Protein AF-A0A931KJ65-F1 (afdb_monomer_lite)

Structure (mmCIF, N/CA/C/O backbone):
data_AF-A0A931KJ65-F1
#
_entry.id   AF-A0A931KJ65-F1
#
loop_
_atom_site.group_PDB
_atom_site.id
_atom_site.type_symbol
_atom_site.label_atom_id
_atom_site.label_alt_id
_atom_site.label_comp_id
_atom_site.label_asym_id
_atom_site.label_entity_id
_atom_site.label_seq_id
_atom_site.pdbx_PDB_ins_code
_atom_site.Cartn_x
_atom_site.Cartn_y
_atom_site.Cartn_z
_atom_site.occupancy
_atom_site.B_iso_or_equiv
_atom_site.auth_seq_id
_atom_site.auth_comp_id
_atom_site.auth_asym_id
_atom_site.auth_atom_id
_atom_site.pdbx_PDB_model_num
ATOM 1 N N . MET A 1 1 ? 5.429 -35.058 63.901 1.00 53.78 1 MET A N 1
ATOM 2 C CA . MET A 1 1 ? 5.600 -33.733 63.264 1.00 53.78 1 MET A CA 1
ATOM 3 C C . MET A 1 1 ? 4.510 -33.571 62.215 1.00 53.78 1 MET A C 1
ATOM 5 O O . MET A 1 1 ? 4.466 -34.377 61.297 1.00 53.78 1 MET A O 1
ATOM 9 N N . LYS A 1 2 ? 3.572 -32.632 62.397 1.00 57.62 2 LYS A N 1
ATOM 10 C CA . LYS A 1 2 ? 2.524 -32.341 61.401 1.00 57.62 2 LYS A CA 1
ATOM 11 C C . LYS A 1 2 ? 3.136 -31.464 60.298 1.00 57.62 2 LYS A C 1
ATOM 13 O O . LYS A 1 2 ? 3.789 -30.488 60.660 1.00 57.62 2 LYS A O 1
ATOM 18 N N . PRO A 1 3 ? 2.959 -31.781 59.005 1.00 53.34 3 PRO A N 1
ATOM 19 C CA . PRO A 1 3 ? 3.441 -30.920 57.934 1.00 53.34 3 PRO A CA 1
ATOM 20 C C . PRO A 1 3 ? 2.685 -29.587 57.963 1.00 53.34 3 PRO A C 1
ATOM 22 O O . PRO A 1 3 ? 1.456 -29.550 58.067 1.00 53.34 3 PRO A O 1
ATOM 25 N N . ASP A 1 4 ? 3.448 -28.501 57.918 1.00 54.78 4 ASP A N 1
ATOM 26 C CA . ASP A 1 4 ? 2.953 -27.134 57.980 1.00 54.78 4 ASP A CA 1
ATOM 27 C C . ASP A 1 4 ? 2.213 -26.782 56.675 1.00 54.78 4 ASP A C 1
ATOM 29 O O . ASP A 1 4 ? 2.805 -26.689 55.598 1.00 54.78 4 ASP A O 1
ATOM 33 N N . ARG A 1 5 ? 0.885 -26.621 56.762 1.00 55.25 5 ARG A N 1
ATOM 34 C CA . ARG A 1 5 ? -0.010 -26.313 55.626 1.00 55.25 5 ARG A CA 1
ATOM 35 C C . ARG A 1 5 ? 0.225 -24.913 55.033 1.00 55.25 5 ARG A C 1
ATOM 37 O O . ARG A 1 5 ? -0.389 -24.572 54.023 1.00 55.25 5 ARG A O 1
ATOM 44 N N . SER A 1 6 ? 1.098 -24.113 55.644 1.00 55.59 6 SER A N 1
ATOM 45 C CA . SER A 1 6 ? 1.475 -22.769 55.200 1.00 55.59 6 SER A CA 1
ATOM 46 C C . SER A 1 6 ? 2.183 -22.760 53.832 1.00 55.59 6 SER A C 1
ATOM 48 O O . SER A 1 6 ? 1.839 -21.961 52.962 1.00 55.59 6 SER A O 1
ATOM 50 N N . MET A 1 7 ? 3.089 -23.712 53.566 1.00 54.19 7 MET A N 1
ATOM 51 C CA . MET A 1 7 ? 3.920 -23.696 52.347 1.00 54.19 7 MET A CA 1
ATOM 52 C C . MET A 1 7 ? 3.153 -23.983 51.044 1.00 54.19 7 MET A C 1
ATOM 54 O O . MET A 1 7 ? 3.545 -23.516 49.975 1.00 54.19 7 MET A O 1
ATOM 58 N N . THR A 1 8 ? 2.041 -24.721 51.103 1.00 52.78 8 THR A N 1
ATOM 59 C CA . THR A 1 8 ? 1.292 -25.125 49.899 1.00 52.78 8 THR A CA 1
ATOM 60 C C . THR A 1 8 ? 0.498 -23.968 49.283 1.00 52.78 8 THR A C 1
ATOM 62 O O . THR A 1 8 ? 0.236 -23.975 48.083 1.00 52.78 8 THR A O 1
ATOM 65 N N . ARG A 1 9 ? 0.141 -22.945 50.073 1.00 53.72 9 ARG A N 1
ATOM 66 C CA . ARG A 1 9 ? -0.559 -21.750 49.569 1.00 53.72 9 ARG A CA 1
ATOM 67 C C . ARG A 1 9 ? 0.388 -20.769 48.877 1.00 53.72 9 ARG A C 1
ATOM 69 O O . ARG A 1 9 ? 0.007 -20.178 47.871 1.00 53.72 9 ARG A O 1
ATOM 76 N N . THR A 1 10 ? 1.624 -20.652 49.354 1.00 53.44 10 THR A N 1
ATOM 77 C CA . THR A 1 10 ? 2.620 -19.727 48.789 1.00 53.44 10 THR A CA 1
ATOM 78 C C . THR A 1 10 ? 3.116 -20.186 47.414 1.00 53.44 10 THR A C 1
ATOM 80 O O . THR A 1 10 ? 3.276 -19.365 46.516 1.00 53.44 10 THR A O 1
ATOM 83 N N . LEU A 1 11 ? 3.268 -21.499 47.202 1.00 52.72 11 LEU A N 1
ATOM 84 C CA . LEU A 1 11 ? 3.631 -22.071 45.895 1.00 52.72 11 LEU A CA 1
ATOM 85 C C . LEU A 1 11 ? 2.510 -21.947 44.845 1.00 52.72 11 LEU A C 1
ATOM 87 O O . LEU A 1 11 ? 2.801 -21.734 43.670 1.00 52.72 11 LEU A O 1
ATOM 91 N N . GLY A 1 12 ? 1.236 -22.017 45.253 1.00 53.84 12 GLY A N 1
ATOM 92 C CA . GLY A 1 12 ? 0.095 -21.822 44.347 1.00 53.84 12 GLY A CA 1
ATOM 93 C C . GLY A 1 12 ? -0.045 -20.381 43.840 1.00 53.84 12 GLY A C 1
ATOM 94 O O . GLY A 1 12 ? -0.353 -20.170 42.670 1.00 53.84 12 GLY A O 1
ATOM 95 N N . LEU A 1 13 ? 0.241 -19.391 44.692 1.00 52.47 13 LEU A N 1
ATOM 96 C CA . LEU A 1 13 ? 0.245 -17.972 44.310 1.00 52.47 13 LEU A CA 1
ATOM 97 C C . LEU A 1 13 ? 1.422 -17.613 43.388 1.00 52.47 13 LEU A C 1
ATOM 99 O O . LEU A 1 13 ? 1.242 -16.836 42.455 1.00 52.47 13 LEU A O 1
ATOM 103 N N . LEU A 1 14 ? 2.595 -18.225 43.582 1.00 51.53 14 LEU A N 1
ATOM 104 C CA . LEU A 1 14 ? 3.756 -18.018 42.705 1.00 51.53 14 LEU A CA 1
ATOM 105 C C . LEU A 1 14 ? 3.550 -18.618 41.305 1.00 51.53 14 LEU A C 1
ATOM 107 O O . LEU A 1 14 ? 3.967 -18.019 40.316 1.00 51.53 14 LEU A O 1
ATOM 111 N N . ALA A 1 15 ? 2.850 -19.754 41.208 1.00 52.00 15 ALA A N 1
ATOM 112 C CA . ALA A 1 15 ? 2.462 -20.331 39.923 1.00 52.00 15 ALA A CA 1
ATOM 113 C C . ALA A 1 15 ? 1.441 -19.452 39.178 1.00 52.00 15 ALA A C 1
ATOM 115 O O . ALA A 1 15 ? 1.537 -19.329 37.963 1.00 52.00 15 ALA A O 1
ATOM 116 N N . LEU A 1 16 ? 0.511 -18.788 39.880 1.00 49.62 16 LEU A N 1
ATOM 117 C CA . LEU A 1 16 ? -0.456 -17.880 39.248 1.00 49.62 16 LEU A CA 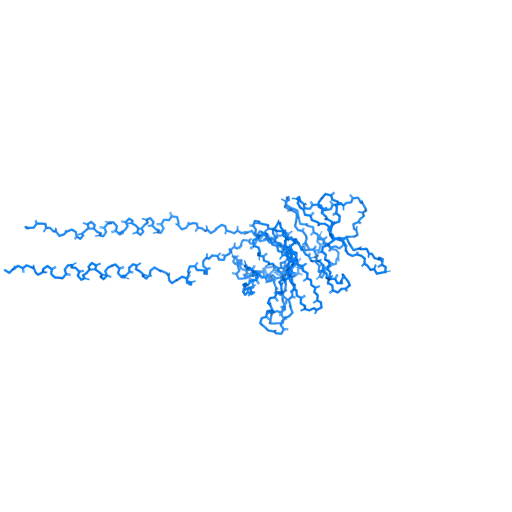1
ATOM 118 C C . LEU A 1 16 ? 0.204 -16.600 38.703 1.00 49.62 16 LEU A C 1
ATOM 120 O O . LEU A 1 16 ? -0.167 -16.133 37.630 1.00 49.62 16 LEU A O 1
ATOM 124 N N . CYS A 1 17 ? 1.208 -16.059 39.401 1.00 50.44 17 CYS A N 1
ATOM 125 C CA . CYS A 1 17 ? 1.943 -14.878 38.937 1.00 50.44 17 CYS A CA 1
ATOM 126 C C . CYS A 1 17 ? 2.853 -15.173 37.732 1.00 50.44 17 CYS A C 1
ATOM 128 O O . CYS A 1 17 ? 3.051 -14.290 36.902 1.00 50.44 17 CYS A O 1
ATOM 130 N N . LEU A 1 18 ? 3.367 -16.403 37.588 1.00 48.88 18 LEU A N 1
ATOM 131 C CA . LEU A 1 18 ? 4.211 -16.768 36.442 1.00 48.88 18 LEU A CA 1
ATOM 132 C C . LEU A 1 18 ? 3.428 -16.882 35.120 1.00 48.88 18 LEU A C 1
ATOM 134 O O . LEU A 1 18 ? 4.005 -16.662 34.061 1.00 48.88 18 LEU A O 1
ATOM 138 N N . PHE A 1 19 ? 2.122 -17.168 35.168 1.00 52.03 19 PHE A N 1
ATOM 139 C CA . PHE A 1 19 ? 1.255 -17.168 33.980 1.00 52.03 19 PHE A CA 1
ATOM 140 C C . PHE A 1 19 ? 0.699 -15.778 33.625 1.00 52.03 19 PHE A C 1
ATOM 142 O O . PHE A 1 19 ? 0.163 -15.603 32.538 1.00 52.03 19 PHE A O 1
ATOM 149 N N . GLY A 1 20 ? 0.847 -14.775 34.499 1.00 50.53 20 GLY A N 1
ATOM 150 C CA . GLY A 1 20 ? 0.482 -13.381 34.209 1.00 50.53 20 GLY A CA 1
ATOM 151 C C . GLY A 1 20 ? 1.511 -12.624 33.361 1.00 50.53 20 GLY A C 1
ATOM 152 O O . GLY A 1 20 ? 1.209 -11.543 32.874 1.00 50.53 20 GLY A O 1
ATOM 153 N N . ALA A 1 21 ? 2.701 -13.197 33.149 1.00 49.81 21 ALA A N 1
ATOM 154 C CA . ALA A 1 21 ? 3.705 -12.701 32.205 1.00 49.81 21 ALA A CA 1
ATOM 155 C C . ALA A 1 21 ? 3.494 -13.268 30.784 1.00 49.81 21 ALA A C 1
ATOM 157 O O . ALA A 1 21 ? 4.447 -13.456 30.028 1.00 49.81 21 ALA A O 1
ATOM 158 N N . LEU A 1 22 ? 2.242 -13.591 30.435 1.00 53.97 22 LEU A N 1
ATOM 159 C CA . LEU A 1 22 ? 1.825 -13.791 29.052 1.00 53.97 22 LEU A CA 1
ATOM 160 C C . LEU A 1 22 ? 2.106 -12.489 28.306 1.00 53.97 22 LEU A C 1
ATOM 162 O O . LEU A 1 22 ? 1.597 -11.458 28.728 1.00 53.97 22 LEU A O 1
ATOM 166 N N . ALA A 1 23 ? 2.979 -12.589 27.298 1.00 54.53 23 ALA A N 1
ATOM 167 C CA . ALA A 1 23 ? 3.384 -11.593 26.307 1.00 54.53 23 ALA A CA 1
ATOM 168 C C . ALA A 1 23 ? 2.968 -10.151 26.626 1.00 54.53 23 ALA A C 1
ATOM 170 O O . ALA A 1 23 ? 1.780 -9.826 26.627 1.00 54.53 23 ALA A O 1
ATOM 171 N N . SER A 1 24 ? 3.950 -9.267 26.842 1.00 52.53 24 SER A N 1
ATOM 172 C CA . SER A 1 24 ? 3.665 -7.834 26.894 1.00 52.53 24 SER A CA 1
ATOM 173 C C . SER A 1 24 ? 2.738 -7.465 25.721 1.00 52.53 24 SER A C 1
ATOM 175 O O . SER A 1 24 ? 2.966 -7.946 24.608 1.00 52.53 24 SER A O 1
ATOM 177 N N . PRO A 1 25 ? 1.690 -6.650 25.940 1.00 56.81 25 PRO A N 1
ATOM 178 C CA . PRO A 1 25 ? 0.747 -6.272 24.884 1.00 56.81 25 PRO A CA 1
ATOM 179 C C . PRO A 1 25 ? 1.445 -5.759 23.614 1.00 56.81 25 PRO A C 1
ATOM 181 O O . PRO A 1 25 ? 0.958 -5.969 22.509 1.00 56.81 25 PRO A O 1
ATOM 184 N N . GLU A 1 26 ? 2.625 -5.153 23.776 1.00 55.66 26 GLU A N 1
ATOM 185 C CA . GLU A 1 26 ? 3.506 -4.711 22.691 1.00 55.66 26 GLU A CA 1
ATOM 186 C C . GLU A 1 26 ? 4.011 -5.856 21.800 1.00 55.66 26 GLU A C 1
ATOM 188 O O . GLU A 1 26 ? 3.975 -5.726 20.581 1.00 55.66 26 GLU A O 1
ATOM 193 N N . ALA A 1 27 ? 4.404 -7.007 22.361 1.00 55.50 27 ALA A N 1
ATOM 194 C CA . ALA A 1 27 ? 4.849 -8.155 21.563 1.00 55.50 27 ALA A CA 1
ATOM 195 C C . ALA A 1 27 ? 3.698 -8.798 20.768 1.00 55.50 27 ALA A C 1
ATOM 197 O O . ALA A 1 27 ? 3.925 -9.429 19.738 1.00 55.50 27 ALA A O 1
ATOM 198 N N . GLN A 1 28 ? 2.456 -8.633 21.232 1.00 56.56 28 GLN A N 1
ATOM 199 C CA . GLN A 1 28 ? 1.275 -9.109 20.520 1.00 56.56 28 GLN A CA 1
ATOM 200 C C . GLN A 1 28 ? 0.826 -8.123 19.429 1.00 56.56 28 GLN A C 1
ATOM 202 O O . GLN A 1 28 ? 0.312 -8.559 18.401 1.00 56.56 28 GLN A O 1
ATOM 207 N N . ALA A 1 29 ? 1.058 -6.818 19.603 1.00 57.16 29 ALA A N 1
ATOM 208 C CA . ALA A 1 29 ? 0.712 -5.801 18.611 1.00 57.16 29 ALA A CA 1
ATOM 209 C C . ALA A 1 29 ? 1.560 -5.912 17.330 1.00 57.16 29 ALA A C 1
ATOM 211 O O . ALA A 1 29 ? 1.001 -5.863 16.236 1.00 57.16 29 ALA A O 1
ATOM 212 N N . ASP A 1 30 ? 2.867 -6.173 17.451 1.00 55.22 30 ASP A N 1
ATOM 213 C CA . ASP A 1 30 ? 3.750 -6.391 16.288 1.00 55.22 30 ASP A CA 1
ATOM 214 C C . ASP A 1 30 ? 3.379 -7.658 15.490 1.00 55.22 30 ASP A C 1
ATOM 216 O O . ASP A 1 30 ? 3.619 -7.739 14.287 1.00 55.22 30 ASP A O 1
ATOM 220 N N . SER A 1 31 ? 2.721 -8.636 16.129 1.00 60.19 31 SER A N 1
ATOM 221 C CA . SER A 1 31 ? 2.220 -9.844 15.452 1.00 60.19 31 SER A CA 1
ATOM 222 C C . SER A 1 31 ? 0.970 -9.613 14.590 1.00 60.19 31 SER A C 1
ATOM 224 O O . SER A 1 31 ? 0.546 -10.528 13.885 1.00 60.19 31 SER A O 1
ATOM 226 N N . MET A 1 32 ? 0.368 -8.418 14.639 1.00 77.88 32 MET A N 1
ATOM 227 C CA . MET A 1 32 ? -0.876 -8.116 13.920 1.00 77.88 32 MET A CA 1
ATOM 228 C C . MET A 1 32 ? -0.678 -7.386 12.590 1.00 77.88 32 MET A C 1
ATOM 230 O O . MET A 1 32 ? -1.657 -7.171 11.878 1.00 77.88 32 MET A O 1
ATOM 234 N N . LEU A 1 33 ? 0.553 -7.017 12.226 1.00 89.69 33 LEU A N 1
ATOM 235 C CA . LEU A 1 33 ? 0.797 -6.435 10.909 1.00 89.69 33 LEU A CA 1
ATOM 236 C C . LEU A 1 33 ? 0.628 -7.492 9.808 1.00 89.69 33 LEU A C 1
ATOM 238 O O . LEU A 1 33 ? 1.097 -8.626 9.969 1.00 89.69 33 LEU A O 1
ATOM 242 N N . PRO A 1 34 ? -0.005 -7.141 8.674 1.00 92.62 34 PRO A N 1
ATOM 243 C CA . PRO A 1 34 ? -0.159 -8.074 7.573 1.00 92.62 34 PRO A CA 1
ATOM 244 C C . PRO A 1 34 ? 1.211 -8.474 7.020 1.00 92.62 34 PRO A C 1
ATOM 246 O O . PRO A 1 34 ? 2.111 -7.649 6.846 1.00 92.62 34 PRO A O 1
ATOM 249 N N . ARG A 1 35 ? 1.357 -9.767 6.730 1.00 94.62 35 ARG A N 1
ATOM 250 C CA . ARG A 1 35 ? 2.476 -10.305 5.953 1.00 94.62 35 ARG A CA 1
ATOM 251 C C . ARG A 1 35 ? 2.030 -10.479 4.516 1.00 94.62 35 ARG A C 1
ATOM 253 O O . ARG A 1 35 ? 0.873 -10.807 4.269 1.00 94.62 35 ARG A O 1
ATOM 260 N N . TYR A 1 36 ? 2.946 -10.299 3.578 1.00 95.38 36 TYR A N 1
ATOM 261 C CA . TYR A 1 36 ? 2.644 -10.366 2.158 1.00 95.38 36 TYR A CA 1
ATOM 262 C C . TYR A 1 36 ? 3.516 -11.378 1.435 1.00 95.38 36 TYR A C 1
ATOM 264 O O . TYR A 1 36 ? 4.735 -11.415 1.604 1.00 95.38 36 TYR A O 1
ATOM 272 N N . ARG A 1 37 ? 2.886 -12.136 0.539 1.00 95.06 37 ARG A N 1
ATOM 273 C CA . ARG A 1 37 ? 3.577 -12.878 -0.510 1.00 95.06 37 ARG A CA 1
ATOM 274 C C . ARG A 1 37 ? 3.648 -12.001 -1.752 1.00 95.06 37 ARG A C 1
ATOM 276 O O . ARG A 1 37 ? 2.620 -11.494 -2.194 1.00 95.06 37 ARG A O 1
ATOM 283 N N . LEU A 1 38 ? 4.843 -11.861 -2.315 1.00 94.56 38 LEU A N 1
ATOM 284 C CA . LEU A 1 38 ? 5.060 -11.147 -3.569 1.00 94.56 38 LEU A CA 1
ATOM 285 C C . LEU A 1 38 ? 4.850 -12.077 -4.769 1.00 94.56 38 LEU A C 1
ATOM 287 O O . LEU A 1 38 ? 5.377 -13.188 -4.810 1.00 94.56 38 LEU A O 1
ATOM 291 N N . GLU A 1 39 ? 4.093 -11.594 -5.746 1.00 92.06 39 GLU A N 1
ATOM 292 C CA . GLU A 1 39 ? 3.863 -12.204 -7.052 1.00 92.06 39 GLU A CA 1
ATOM 293 C C . GLU A 1 39 ? 4.375 -11.243 -8.134 1.00 92.06 39 GLU A C 1
ATOM 295 O O . GLU A 1 39 ? 3.917 -10.102 -8.224 1.00 92.06 39 GLU A O 1
ATOM 300 N N . ASP A 1 40 ? 5.339 -11.690 -8.941 1.00 91.31 40 ASP A N 1
ATOM 301 C CA . ASP A 1 40 ? 5.839 -10.930 -10.091 1.00 91.31 40 ASP A CA 1
ATOM 302 C C . ASP A 1 40 ? 4.854 -11.043 -11.263 1.00 91.31 40 ASP A C 1
ATOM 304 O O . ASP A 1 40 ? 4.570 -12.141 -11.747 1.00 91.31 40 ASP A O 1
ATOM 308 N N . LEU A 1 41 ? 4.334 -9.904 -11.722 1.00 84.81 41 LEU A N 1
ATOM 309 C CA . LEU A 1 41 ? 3.429 -9.807 -12.872 1.00 84.81 41 LEU A CA 1
ATOM 310 C C . LEU A 1 41 ? 4.174 -9.454 -14.176 1.00 84.81 41 LEU A C 1
ATOM 312 O O . LEU A 1 41 ? 3.558 -9.325 -15.242 1.00 84.81 41 LEU A O 1
ATOM 316 N N . GLY A 1 42 ? 5.501 -9.327 -14.106 1.00 85.06 42 GLY A N 1
ATOM 317 C CA . GLY A 1 42 ? 6.420 -9.086 -15.209 1.00 85.06 42 GLY A CA 1
ATOM 318 C C . GLY A 1 42 ? 6.708 -7.609 -15.479 1.00 85.06 42 GLY A C 1
ATOM 319 O O . GLY A 1 42 ? 6.244 -6.706 -14.785 1.00 85.06 42 GLY A O 1
ATOM 320 N N . LEU A 1 43 ? 7.478 -7.365 -16.542 1.00 81.69 43 LEU A N 1
ATOM 321 C CA . LEU A 1 43 ? 7.931 -6.035 -16.956 1.00 81.69 43 LEU A CA 1
ATOM 322 C C . LEU A 1 43 ? 6.803 -5.004 -17.097 1.00 81.69 43 LEU A C 1
ATOM 324 O O . LEU A 1 43 ? 5.847 -5.208 -17.848 1.00 81.69 43 LEU A O 1
ATOM 328 N N . ALA A 1 44 ? 6.990 -3.840 -16.472 1.00 69.75 44 ALA A N 1
ATOM 329 C CA . ALA A 1 44 ? 6.070 -2.707 -16.544 1.00 69.75 44 ALA A CA 1
ATOM 330 C C . ALA A 1 44 ? 5.921 -2.139 -17.964 1.00 69.75 44 ALA A C 1
ATOM 332 O O . ALA A 1 44 ? 4.854 -1.640 -18.316 1.00 69.75 44 ALA A O 1
ATOM 333 N N . SER A 1 45 ? 6.947 -2.277 -18.812 1.00 66.06 45 SER A N 1
ATOM 334 C CA . SER A 1 45 ? 6.913 -1.857 -20.223 1.00 66.06 45 SER A CA 1
ATOM 335 C C . SER A 1 45 ? 5.853 -2.582 -21.058 1.00 66.06 45 SER A C 1
ATOM 337 O O . SER A 1 45 ? 5.478 -2.105 -22.126 1.00 66.06 45 SER A O 1
ATOM 339 N N . LYS A 1 46 ? 5.336 -3.722 -20.580 1.00 60.88 46 LYS A N 1
ATOM 340 C CA . LYS A 1 46 ? 4.190 -4.396 -21.205 1.00 60.88 46 LYS A CA 1
ATOM 341 C C . LYS A 1 46 ? 2.872 -3.652 -20.992 1.00 60.88 46 LYS A C 1
ATOM 343 O O . LYS A 1 46 ? 1.925 -3.904 -21.730 1.00 60.88 46 LYS A O 1
ATOM 348 N N . TYR A 1 47 ? 2.813 -2.770 -19.998 1.00 54.75 47 TYR A N 1
ATOM 349 C CA . TYR A 1 47 ? 1.588 -2.115 -19.556 1.00 54.75 47 TYR A CA 1
ATOM 350 C C . TYR A 1 47 ? 1.562 -0.613 -19.896 1.00 54.75 47 TYR A C 1
ATOM 352 O O . TYR A 1 47 ? 0.477 -0.065 -20.049 1.00 54.75 47 TYR A O 1
ATOM 360 N N . ASP A 1 48 ? 2.713 0.044 -20.098 1.00 49.72 48 ASP A N 1
ATOM 361 C CA . ASP A 1 48 ? 2.798 1.455 -20.516 1.00 49.72 48 ASP A CA 1
ATOM 362 C C . ASP A 1 48 ? 4.052 1.734 -21.380 1.00 49.72 48 ASP A C 1
ATOM 364 O O . ASP A 1 48 ? 5.123 1.172 -21.153 1.00 49.72 48 ASP A O 1
ATOM 368 N N . HIS A 1 49 ? 3.930 2.635 -22.364 1.00 43.62 49 HIS A N 1
ATOM 369 C CA . HIS A 1 49 ? 5.052 3.163 -23.154 1.00 43.62 49 HIS A CA 1
ATOM 370 C C . HIS A 1 49 ? 5.883 4.198 -22.379 1.00 43.62 49 HIS A C 1
ATOM 372 O O . HIS A 1 49 ? 7.028 4.467 -22.754 1.00 43.62 49 HIS A O 1
ATOM 378 N N . ASN A 1 50 ? 5.342 4.786 -21.307 1.00 48.69 50 ASN A N 1
ATOM 379 C CA . ASN A 1 50 ? 6.063 5.735 -20.468 1.00 48.69 50 ASN A CA 1
ATOM 380 C C . ASN A 1 50 ? 6.716 5.017 -19.275 1.00 48.69 50 ASN A C 1
ATOM 382 O O . ASN A 1 50 ? 6.207 4.989 -18.158 1.00 48.69 50 ASN A O 1
ATOM 386 N N . ILE A 1 51 ? 7.886 4.431 -19.541 1.00 50.88 51 ILE A N 1
ATOM 387 C CA . ILE A 1 51 ? 8.645 3.510 -18.669 1.00 50.88 51 ILE A CA 1
ATOM 388 C C . ILE A 1 51 ? 8.920 4.075 -17.252 1.00 50.88 51 ILE A C 1
ATOM 390 O O . ILE A 1 51 ? 9.266 3.326 -16.343 1.00 50.88 51 ILE A O 1
ATOM 394 N N . GLN A 1 52 ? 8.779 5.388 -17.035 1.00 47.81 52 GLN A N 1
ATOM 395 C CA . GLN A 1 52 ? 9.194 6.050 -15.794 1.00 47.81 52 GLN A CA 1
ATOM 396 C C . GLN A 1 52 ? 8.127 6.146 -14.689 1.00 47.81 52 GLN A C 1
ATOM 398 O O . GLN A 1 52 ? 8.512 6.340 -13.538 1.00 47.81 52 GLN A O 1
ATOM 403 N N . ASN A 1 53 ? 6.827 6.026 -14.983 1.00 49.91 53 ASN A N 1
ATOM 404 C CA . ASN A 1 53 ? 5.764 6.058 -13.961 1.00 49.91 53 ASN A CA 1
ATOM 405 C C . ASN A 1 53 ? 4.488 5.363 -14.476 1.00 49.91 53 ASN A C 1
ATOM 407 O O . ASN A 1 53 ? 3.575 6.051 -14.934 1.00 49.91 53 ASN A O 1
ATOM 411 N N . PRO A 1 54 ? 4.390 4.026 -14.401 1.00 52.88 54 PRO A N 1
ATOM 412 C CA . PRO A 1 54 ? 3.148 3.351 -14.747 1.00 52.88 54 PRO A CA 1
ATOM 413 C C . PRO A 1 54 ? 2.101 3.673 -13.665 1.00 52.88 54 PRO A C 1
ATOM 415 O O . PRO A 1 54 ? 2.260 3.290 -12.505 1.00 52.88 54 PRO A O 1
ATOM 418 N N . ASN A 1 55 ? 1.033 4.400 -14.009 1.00 51.97 55 ASN A N 1
ATOM 419 C CA . ASN A 1 55 ? -0.066 4.662 -13.067 1.00 51.97 55 ASN A CA 1
ATOM 420 C C . ASN A 1 55 ? -0.944 3.410 -12.932 1.00 51.97 55 ASN A C 1
ATOM 422 O O . ASN A 1 55 ? -1.988 3.312 -13.564 1.00 51.97 55 ASN A O 1
ATOM 426 N N . LEU A 1 56 ? -0.510 2.405 -12.181 1.00 53.22 56 LEU A N 1
ATOM 427 C CA . LEU A 1 56 ? -1.188 1.108 -12.175 1.00 53.22 56 LEU A CA 1
ATOM 428 C C . LEU A 1 56 ? -2.497 1.138 -11.360 1.00 53.22 56 LEU A C 1
ATOM 430 O O . LEU A 1 56 ? -2.485 1.505 -10.190 1.00 53.22 56 LEU A O 1
ATOM 434 N N . LEU A 1 57 ? -3.604 0.722 -11.977 1.00 51.72 57 LEU A N 1
ATOM 435 C CA . LEU A 1 57 ? -4.954 0.580 -11.429 1.00 51.72 57 LEU A CA 1
ATOM 436 C C . LEU A 1 57 ? -5.317 -0.903 -11.312 1.00 51.72 57 LEU A C 1
ATOM 438 O O . LEU A 1 57 ? -5.266 -1.633 -12.302 1.00 51.72 57 LEU A O 1
ATOM 442 N N . TRP A 1 58 ? -5.743 -1.353 -10.134 1.00 47.16 58 TRP A N 1
ATOM 443 C CA . TRP A 1 58 ? -6.195 -2.730 -9.933 1.00 47.16 58 TRP A CA 1
ATOM 444 C C . TRP A 1 58 ? -7.722 -2.842 -10.096 1.00 47.16 58 TRP A C 1
ATOM 446 O O . TRP A 1 58 ? -8.490 -2.128 -9.443 1.00 47.16 58 TRP A O 1
ATOM 456 N N . LEU A 1 59 ? -8.188 -3.799 -10.909 1.00 48.06 59 LEU A N 1
ATOM 457 C CA . LEU A 1 59 ? -9.596 -4.199 -10.999 1.00 48.06 59 LEU A CA 1
ATOM 458 C C . LEU A 1 59 ? -9.943 -5.436 -10.166 1.00 48.06 59 LEU A C 1
ATOM 460 O O . LEU A 1 59 ? -9.193 -6.403 -10.072 1.00 48.06 59 LEU A O 1
ATOM 464 N N . SER A 1 60 ? -11.154 -5.444 -9.611 1.00 42.56 60 SER A N 1
ATOM 465 C CA . SER A 1 60 ? -11.675 -6.518 -8.752 1.00 42.56 60 SER A CA 1
ATOM 466 C C . SER A 1 60 ? -11.722 -7.915 -9.396 1.00 42.56 60 SER A C 1
ATOM 468 O O . SER A 1 60 ? -12.007 -8.886 -8.706 1.00 42.56 60 SER A O 1
ATOM 470 N N . ASP A 1 61 ? -11.513 -8.025 -10.709 1.00 47.88 61 ASP A N 1
ATOM 471 C CA . ASP A 1 61 ? -11.421 -9.294 -11.442 1.00 47.88 61 ASP A CA 1
ATOM 472 C C . ASP A 1 61 ? -9.985 -9.849 -11.535 1.00 47.88 61 ASP A C 1
ATOM 474 O O . ASP A 1 61 ? -9.772 -10.904 -12.129 1.00 47.88 61 ASP A O 1
ATOM 478 N N . GLY A 1 62 ? -9.013 -9.165 -10.923 1.00 45.66 62 GLY A N 1
ATOM 479 C CA . GLY A 1 62 ? -7.599 -9.533 -10.955 1.00 45.66 62 GLY A CA 1
ATOM 480 C C . GLY A 1 62 ? -6.810 -8.883 -12.092 1.00 45.66 62 GLY A C 1
ATOM 481 O O . GLY A 1 62 ? -5.626 -9.181 -12.237 1.00 45.66 62 GLY A O 1
ATOM 482 N N . THR A 1 63 ? -7.424 -8.000 -12.883 1.00 47.97 63 THR A N 1
ATOM 483 C CA . THR A 1 63 ? -6.737 -7.291 -13.968 1.00 47.97 63 THR A CA 1
ATOM 484 C C . THR A 1 63 ? -6.014 -6.053 -13.438 1.00 47.97 63 THR A C 1
ATOM 486 O O . THR A 1 63 ? -6.597 -5.244 -12.718 1.00 47.97 63 THR A O 1
ATOM 489 N N . VAL A 1 64 ? -4.749 -5.874 -13.823 1.00 49.81 64 VAL A N 1
ATOM 490 C CA . VAL A 1 64 ? -3.963 -4.665 -13.536 1.00 49.81 64 VAL A CA 1
ATOM 491 C C . VAL A 1 64 ? -3.889 -3.826 -14.807 1.00 49.81 64 VAL A C 1
ATOM 493 O O . VAL A 1 64 ? -3.414 -4.286 -15.842 1.00 49.81 64 VAL A O 1
ATOM 496 N N . TYR A 1 65 ? -4.378 -2.597 -14.734 1.00 52.00 65 TYR A N 1
ATOM 497 C CA . TYR A 1 65 ? -4.297 -1.588 -15.785 1.00 52.00 65 TYR A CA 1
ATOM 498 C C . TYR A 1 65 ? -3.150 -0.636 -15.483 1.00 52.00 65 TYR A C 1
ATOM 500 O O . TYR A 1 65 ? -2.867 -0.409 -14.321 1.00 52.00 65 TYR A O 1
ATOM 508 N N . ALA A 1 66 ? -2.515 -0.039 -16.489 1.00 44.06 66 ALA A N 1
ATOM 509 C CA . ALA A 1 66 ? -1.616 1.100 -16.301 1.00 44.06 66 ALA A CA 1
ATOM 510 C C . ALA A 1 66 ? -2.236 2.358 -16.922 1.00 44.06 66 ALA A C 1
ATOM 512 O O . ALA A 1 66 ? -2.783 2.329 -18.023 1.00 44.06 66 ALA A O 1
ATOM 513 N N . GLY A 1 67 ? -2.188 3.462 -16.191 1.00 41.91 67 GLY A N 1
ATOM 514 C CA . GLY A 1 67 ? -2.738 4.759 -16.541 1.00 41.91 67 GLY A CA 1
ATOM 515 C C . GLY A 1 67 ? -1.721 5.592 -17.314 1.00 41.91 67 GLY A C 1
ATOM 516 O O . GLY A 1 67 ? -0.560 5.699 -16.929 1.00 41.91 67 GLY A O 1
ATOM 517 N N . GLY A 1 68 ? -2.206 6.197 -18.395 1.00 35.75 68 GLY A N 1
ATOM 518 C CA . GLY A 1 68 ? -1.419 6.798 -19.476 1.00 35.75 68 GLY A CA 1
ATOM 519 C C . GLY A 1 68 ? -2.138 6.720 -20.831 1.00 35.75 68 GLY A C 1
ATOM 520 O O . GLY A 1 68 ? -1.746 7.392 -21.782 1.00 35.75 68 GLY A O 1
ATOM 521 N N . MET A 1 69 ? -3.229 5.948 -20.925 1.00 32.66 69 MET A N 1
ATOM 522 C CA . MET A 1 69 ? -4.064 5.884 -22.124 1.00 32.66 69 MET A CA 1
ATOM 523 C C . MET A 1 69 ? -5.030 7.081 -22.199 1.00 32.66 69 MET A C 1
ATOM 525 O O . MET A 1 69 ? -5.708 7.371 -21.208 1.00 32.66 69 MET A O 1
ATOM 529 N N . PRO A 1 70 ? -5.156 7.766 -23.354 1.00 34.19 70 PRO A N 1
ATOM 530 C CA . PRO A 1 70 ? -6.334 8.574 -23.623 1.00 34.19 70 PRO A CA 1
ATOM 531 C C . PRO A 1 70 ? -7.535 7.627 -23.637 1.00 34.19 70 PRO A C 1
ATOM 533 O O . PRO A 1 70 ? -7.658 6.794 -24.530 1.00 34.19 70 PRO A O 1
ATOM 536 N N . LEU A 1 71 ? -8.385 7.724 -22.616 1.00 37.28 71 LEU A N 1
ATOM 537 C CA . LEU A 1 71 ? -9.677 7.050 -22.598 1.00 37.28 71 LEU A CA 1
ATOM 538 C C . LEU A 1 71 ? -10.495 7.655 -23.741 1.00 37.28 71 LEU A C 1
ATOM 540 O O . LEU A 1 71 ? -10.983 8.784 -23.634 1.00 37.28 71 LEU A O 1
ATOM 544 N N . ASP A 1 72 ? -10.588 6.952 -24.867 1.00 33.53 72 ASP A N 1
ATOM 545 C CA . ASP A 1 72 ? -11.624 7.268 -25.835 1.00 33.53 72 ASP A CA 1
ATOM 546 C C . ASP A 1 72 ? -12.997 7.057 -25.176 1.00 33.53 72 ASP A C 1
ATOM 548 O O . ASP A 1 72 ? -13.146 6.391 -24.150 1.00 33.53 72 ASP A O 1
ATOM 552 N N . SER A 1 73 ? -14.022 7.714 -25.708 1.00 31.39 73 SER A N 1
ATOM 553 C CA . SER A 1 73 ? -15.344 7.833 -25.083 1.00 31.39 73 SER A CA 1
ATOM 554 C C . SER A 1 73 ? -16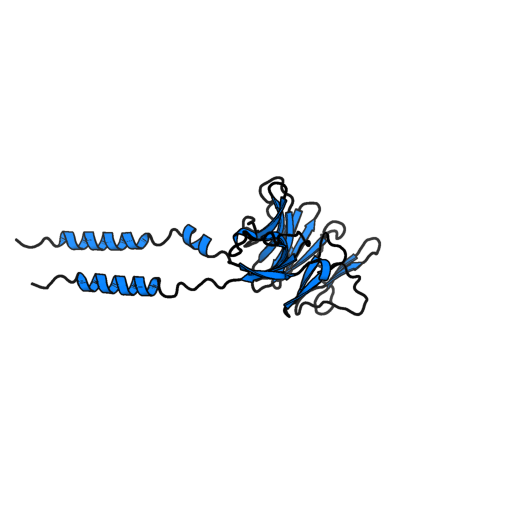.121 6.512 -24.944 1.00 31.39 73 SER A C 1
ATOM 556 O O . SER A 1 73 ? -17.293 6.535 -24.546 1.00 31.39 73 SER A O 1
ATOM 558 N N . THR A 1 74 ? -15.497 5.373 -25.249 1.00 27.67 74 THR A N 1
ATOM 559 C CA . THR A 1 74 ? -16.113 4.046 -25.283 1.00 27.67 74 THR A CA 1
ATOM 560 C C . THR A 1 74 ? -15.552 3.057 -24.263 1.00 27.67 74 THR A C 1
ATOM 562 O O . THR A 1 74 ? -16.333 2.234 -23.782 1.00 27.67 74 THR A O 1
ATOM 565 N N . ASP A 1 75 ? -14.296 3.187 -23.827 1.00 29.11 75 ASP A N 1
ATOM 566 C CA . ASP A 1 75 ? -13.702 2.269 -22.846 1.00 29.11 75 ASP A CA 1
ATOM 567 C C . ASP A 1 75 ? -13.763 2.839 -21.425 1.00 29.11 75 ASP A C 1
ATOM 569 O O . ASP A 1 75 ? -12.976 3.683 -21.001 1.00 29.11 75 ASP A O 1
ATOM 573 N N . LYS A 1 76 ? -14.758 2.380 -20.663 1.00 35.16 76 LYS A N 1
ATOM 574 C CA . LYS A 1 76 ? -15.017 2.840 -19.296 1.00 35.16 76 LYS A CA 1
ATOM 575 C C . LYS A 1 76 ? -14.534 1.803 -18.286 1.00 35.16 76 LYS A C 1
ATOM 577 O O . LYS A 1 76 ? -15.159 0.760 -18.100 1.00 35.16 76 LYS A O 1
ATOM 582 N N . LEU A 1 77 ? -13.434 2.114 -17.607 1.00 35.06 77 LEU A N 1
ATOM 583 C CA . LEU A 1 77 ? -12.909 1.335 -16.487 1.00 35.06 77 LEU A CA 1
ATOM 584 C C . LEU A 1 77 ? -13.766 1.564 -15.239 1.00 35.06 77 LEU A C 1
ATOM 586 O O . LEU A 1 77 ? -13.597 2.531 -14.503 1.00 35.06 77 LEU A O 1
ATOM 590 N N . TYR A 1 78 ? -14.715 0.659 -15.019 1.00 35.16 78 TYR A N 1
ATOM 591 C CA . TYR A 1 78 ? -15.514 0.602 -13.804 1.00 35.16 78 TYR A CA 1
ATOM 592 C C . TYR A 1 78 ? -14.904 -0.431 -12.848 1.00 35.16 78 TYR A C 1
ATOM 594 O O . TYR A 1 78 ? -15.071 -1.634 -13.055 1.00 35.16 78 TYR A O 1
ATOM 602 N N . ARG A 1 79 ? -14.289 -0.002 -11.735 1.00 38.72 79 ARG A N 1
ATOM 603 C CA . ARG A 1 79 ? -14.275 -0.866 -10.540 1.00 38.72 79 ARG A CA 1
ATOM 604 C C . ARG A 1 79 ? -15.735 -1.147 -10.186 1.00 38.72 79 ARG A C 1
ATOM 606 O O . ARG A 1 79 ? -16.576 -0.242 -10.219 1.00 38.72 79 ARG A O 1
ATOM 613 N N . LYS A 1 80 ? -16.082 -2.393 -9.856 1.00 36.41 80 LYS A N 1
ATOM 614 C CA . LYS A 1 80 ? -17.450 -2.764 -9.465 1.00 36.41 80 LYS A CA 1
ATOM 615 C C . LYS A 1 80 ? -17.804 -2.111 -8.119 1.00 36.41 80 LYS A C 1
ATOM 617 O O . LYS A 1 80 ? -17.836 -2.785 -7.106 1.00 36.41 80 LYS A O 1
ATOM 622 N N . GLY A 1 81 ? -18.156 -0.824 -8.110 1.00 39.38 81 GLY A N 1
ATOM 623 C CA . GLY A 1 81 ? -18.452 -0.101 -6.868 1.00 39.38 81 GLY A CA 1
ATOM 624 C C . GLY A 1 81 ? -18.035 1.369 -6.805 1.00 39.38 81 GLY A C 1
ATOM 625 O O . GLY A 1 81 ? -18.574 2.058 -5.950 1.00 39.38 81 GLY A O 1
ATOM 626 N N . GLU A 1 82 ? -17.159 1.873 -7.683 1.00 47.22 82 GLU A N 1
ATOM 627 C CA . GLU A 1 82 ? -16.444 3.138 -7.408 1.00 47.22 82 GLU A CA 1
ATOM 628 C C . GLU A 1 82 ? -16.522 4.204 -8.514 1.00 47.22 82 GLU A C 1
ATOM 630 O O . GLU A 1 82 ? -17.071 3.981 -9.596 1.00 47.22 82 GLU A O 1
ATOM 635 N N . TYR A 1 83 ? -16.038 5.395 -8.145 1.00 46.12 83 TYR A N 1
ATOM 636 C CA . TYR A 1 83 ? -16.204 6.693 -8.789 1.00 46.12 83 TYR A CA 1
ATOM 637 C C . TYR A 1 83 ? -15.167 6.960 -9.895 1.00 46.12 83 TYR A C 1
ATOM 639 O O . TYR A 1 83 ? -14.056 6.444 -9.840 1.00 46.12 83 TYR A O 1
ATOM 647 N N . LEU A 1 84 ? -15.497 7.807 -10.878 1.00 43.00 84 LEU A N 1
ATOM 648 C CA . LEU A 1 84 ? -14.567 8.230 -11.942 1.00 43.00 84 LEU A CA 1
ATOM 649 C C . LEU A 1 84 ? -13.954 9.602 -11.643 1.00 43.00 84 LEU A C 1
ATOM 651 O O . LEU A 1 84 ? -14.698 10.544 -11.369 1.00 43.00 84 LEU A O 1
ATOM 655 N N . ARG A 1 85 ? -12.630 9.732 -11.810 1.00 47.34 85 ARG A N 1
ATOM 656 C CA . ARG A 1 85 ? -11.947 11.026 -11.966 1.00 47.34 85 ARG A CA 1
ATOM 657 C C . ARG A 1 85 ? -12.064 11.466 -13.424 1.00 47.34 85 ARG A C 1
ATOM 659 O O . ARG A 1 85 ? -11.502 10.826 -14.308 1.00 47.34 85 ARG A O 1
ATOM 666 N N . SER A 1 86 ? -12.767 12.563 -13.680 1.00 41.62 86 SER A N 1
ATOM 667 C CA . SER A 1 86 ? -12.779 13.208 -14.996 1.00 41.62 86 SER A CA 1
ATOM 668 C C . SER A 1 86 ? -12.037 14.533 -14.912 1.00 41.62 86 SER A C 1
ATOM 670 O O . SER A 1 86 ? -12.505 15.453 -14.244 1.00 41.62 86 SER A O 1
ATOM 672 N N . ILE A 1 87 ? -10.905 14.636 -15.612 1.00 44.84 87 ILE A N 1
ATOM 673 C CA . ILE A 1 87 ? -10.195 15.903 -15.804 1.00 44.84 87 ILE A CA 1
ATOM 674 C C . ILE A 1 87 ? -10.748 16.551 -17.073 1.00 44.84 87 ILE A C 1
ATOM 676 O O . ILE A 1 87 ? -10.507 16.081 -18.185 1.00 44.84 87 ILE A O 1
ATOM 680 N N . SER A 1 88 ? -11.500 17.637 -16.922 1.00 41.00 88 SER A N 1
ATOM 681 C CA . SER A 1 88 ? -11.889 18.483 -18.049 1.00 41.00 88 SER A CA 1
ATOM 682 C C . SER A 1 88 ? -10.754 19.464 -18.342 1.00 41.00 88 SER A C 1
ATOM 684 O O . SER A 1 88 ? -10.469 20.328 -17.522 1.00 41.00 88 SER A O 1
ATOM 686 N N . TYR A 1 89 ? -10.127 19.399 -19.524 1.00 49.34 89 TYR A N 1
ATOM 687 C CA . TYR A 1 89 ? -9.097 20.365 -19.964 1.00 49.34 89 TYR A CA 1
ATOM 688 C C . TYR A 1 89 ? -9.653 21.762 -20.308 1.00 49.34 89 TYR A C 1
ATOM 690 O O . TYR A 1 89 ? -9.038 22.526 -21.056 1.00 49.34 89 TYR A O 1
ATOM 698 N N . LYS A 1 90 ? -10.841 22.112 -19.809 1.00 42.66 90 LYS A N 1
ATOM 699 C CA . LYS A 1 90 ? -11.363 23.474 -19.918 1.00 42.66 90 LYS A CA 1
ATOM 700 C C . LYS A 1 90 ? -10.500 24.420 -19.083 1.00 42.66 90 LYS A C 1
ATOM 702 O O . LYS A 1 90 ? -9.706 23.994 -18.252 1.00 42.66 90 LYS A O 1
ATOM 707 N N . ASN A 1 91 ? -10.617 25.718 -19.344 1.00 39.72 91 ASN A N 1
ATOM 708 C CA . ASN A 1 91 ? -9.989 26.743 -18.520 1.00 39.72 91 ASN A CA 1
ATOM 709 C C . ASN A 1 91 ? -11.098 27.565 -17.839 1.00 39.72 91 ASN A C 1
ATOM 711 O O . ASN A 1 91 ? -11.779 28.322 -18.537 1.00 39.72 91 ASN A O 1
ATOM 715 N N . PRO A 1 92 ? -11.306 27.423 -16.517 1.00 46.59 92 PRO A N 1
ATOM 716 C CA . PRO A 1 92 ? -10.562 26.556 -15.597 1.00 46.59 92 PRO A CA 1
ATOM 717 C C . PRO A 1 92 ? -10.897 25.062 -15.782 1.00 46.59 92 PRO A C 1
ATOM 719 O O . PRO A 1 92 ? -11.966 24.750 -16.311 1.00 46.59 92 PRO A O 1
ATOM 722 N N . PRO A 1 93 ? -9.991 24.148 -15.387 1.00 44.53 93 PRO A N 1
ATOM 723 C CA . PRO A 1 93 ? -10.271 22.724 -15.437 1.00 44.53 93 PRO A CA 1
ATOM 724 C C . PRO A 1 93 ? -11.325 22.384 -14.388 1.00 44.53 93 PRO A C 1
ATOM 726 O O . PRO A 1 93 ? -11.186 22.753 -13.221 1.00 44.53 93 PRO A O 1
ATOM 729 N N . ASP A 1 94 ? -12.376 21.695 -14.816 1.00 45.97 94 ASP A N 1
ATOM 730 C CA . ASP A 1 94 ? -13.352 21.115 -13.903 1.00 45.97 94 ASP A CA 1
ATOM 731 C C . ASP A 1 94 ? -12.862 19.706 -13.529 1.00 45.97 94 ASP A C 1
ATOM 733 O O . ASP A 1 94 ? -12.656 18.867 -14.415 1.00 45.97 94 ASP A O 1
ATOM 737 N N . GLU A 1 95 ? -12.658 19.443 -12.237 1.00 45.47 95 GLU A N 1
ATOM 738 C CA . GLU A 1 95 ? -12.478 18.083 -11.721 1.00 45.47 95 GLU A CA 1
ATOM 739 C C . GLU A 1 95 ? -13.814 17.586 -11.166 1.00 45.47 95 GLU A C 1
ATOM 741 O O . GLU A 1 95 ? -14.372 18.169 -10.236 1.00 45.47 95 GLU A O 1
ATOM 746 N N . TYR A 1 96 ? -14.326 16.498 -11.743 1.00 45.53 96 TYR A N 1
ATOM 747 C CA . TYR A 1 96 ? -15.527 15.825 -11.255 1.00 45.53 96 TYR A CA 1
ATOM 748 C C . TYR A 1 96 ? -15.167 14.455 -10.698 1.00 45.53 96 TYR A C 1
ATOM 750 O O . TYR A 1 96 ? -14.387 13.716 -11.309 1.00 45.53 96 TYR A O 1
ATOM 758 N N . VAL A 1 97 ? -15.806 14.104 -9.582 1.00 49.00 97 VAL A N 1
ATOM 759 C CA . VAL A 1 97 ? -15.860 12.732 -9.080 1.00 49.00 97 VAL A CA 1
ATOM 760 C C . VAL A 1 97 ? -17.289 12.233 -9.253 1.00 49.00 97 VAL A C 1
ATOM 762 O O . VAL A 1 97 ? -18.216 12.680 -8.576 1.00 49.00 97 VAL A O 1
ATOM 765 N N . MET A 1 98 ? -17.486 11.345 -10.224 1.00 43.06 98 MET A N 1
ATOM 766 C CA . MET A 1 98 ? -18.815 10.825 -10.563 1.00 43.06 98 MET A CA 1
ATOM 767 C C . MET A 1 98 ? -19.119 9.571 -9.756 1.00 43.06 98 MET A C 1
ATOM 769 O O . MET A 1 98 ? -18.293 8.662 -9.737 1.00 43.06 98 MET A O 1
ATOM 773 N N . LYS A 1 99 ? -20.306 9.478 -9.143 1.00 45.22 99 LYS A N 1
ATOM 774 C CA . LYS A 1 99 ? -20.820 8.214 -8.587 1.00 45.22 99 LYS A CA 1
ATOM 775 C C . LYS A 1 99 ? -20.893 7.140 -9.665 1.00 45.22 99 LYS A C 1
ATOM 777 O O . LYS A 1 99 ? -21.066 7.425 -10.848 1.00 45.22 99 LYS A O 1
ATOM 782 N N . LYS A 1 100 ? -20.904 5.878 -9.229 1.00 40.56 100 LYS A N 1
ATOM 783 C CA . LYS A 1 100 ? -21.220 4.716 -10.077 1.00 40.56 100 LYS A CA 1
ATOM 784 C C . LYS A 1 100 ? -22.568 4.845 -10.807 1.00 40.56 100 LYS A C 1
ATOM 786 O O . LYS A 1 100 ? -22.735 4.268 -11.877 1.00 40.56 100 LYS A O 1
ATOM 791 N N . ASP A 1 101 ? -23.522 5.583 -10.239 1.00 42.75 101 ASP A N 1
ATOM 792 C CA . ASP A 1 101 ? -24.830 5.854 -10.853 1.00 42.75 101 ASP A CA 1
ATOM 793 C C . ASP A 1 101 ? -24.809 7.005 -11.881 1.00 42.75 101 ASP A C 1
ATOM 795 O O . ASP A 1 101 ? -25.845 7.324 -12.462 1.00 42.75 101 ASP A O 1
ATOM 799 N N . GLY A 1 102 ? -23.642 7.610 -12.133 1.00 34.50 102 GLY A N 1
ATOM 800 C CA . GLY A 1 102 ? -23.475 8.729 -13.056 1.00 34.50 102 GLY A CA 1
ATOM 801 C C . GLY A 1 102 ? -23.916 10.080 -12.496 1.00 34.50 102 GLY A C 1
ATOM 802 O O . GLY A 1 102 ? -23.909 11.054 -13.242 1.00 34.50 102 GLY A O 1
ATOM 803 N N . SER A 1 103 ? -24.298 10.167 -11.217 1.00 41.84 103 SER A N 1
ATOM 804 C CA . SER A 1 103 ? -24.551 11.455 -10.577 1.00 41.84 103 SER A CA 1
ATOM 805 C C . SER A 1 103 ? -23.250 12.121 -10.135 1.00 41.84 103 SER A C 1
ATOM 807 O O . SER A 1 103 ? -22.316 11.473 -9.650 1.00 41.84 103 SER A O 1
ATOM 809 N N . ASP A 1 104 ? -23.204 13.440 -10.286 1.00 44.03 104 ASP A N 1
ATOM 810 C CA . ASP A 1 104 ? -22.102 14.248 -9.786 1.00 44.03 104 ASP A CA 1
ATOM 811 C C . ASP A 1 104 ? -22.079 14.170 -8.261 1.00 44.03 104 ASP A C 1
ATOM 813 O O . ASP A 1 104 ? -23.066 14.489 -7.587 1.00 44.03 104 ASP A O 1
ATOM 817 N N . VAL A 1 105 ? -20.935 13.792 -7.689 1.00 47.59 105 VAL A N 1
ATOM 818 C CA . VAL A 1 105 ? -20.652 14.222 -6.325 1.00 47.59 105 VAL A CA 1
ATOM 819 C C . VAL A 1 105 ? -19.987 15.564 -6.435 1.00 47.59 105 VAL A C 1
ATOM 821 O O . VAL A 1 105 ? -18.831 15.685 -6.835 1.00 47.59 105 VAL A O 1
ATOM 824 N N . ASN A 1 106 ? -20.735 16.587 -6.050 1.00 46.81 106 ASN A N 1
ATOM 825 C CA . ASN A 1 106 ? -20.170 17.884 -5.747 1.00 46.81 106 ASN A CA 1
ATOM 826 C C . ASN A 1 106 ? -19.366 17.713 -4.449 1.00 46.81 106 ASN A C 1
ATOM 828 O O . ASN A 1 106 ? -19.877 17.961 -3.359 1.00 46.81 106 ASN A O 1
ATOM 832 N N . LEU A 1 107 ? -18.171 17.119 -4.552 1.00 48.44 107 LEU A N 1
ATOM 833 C CA . LEU A 1 107 ? -17.464 16.577 -3.393 1.00 48.44 107 LEU A CA 1
ATOM 834 C C . LEU A 1 107 ? -17.123 17.654 -2.376 1.00 48.44 107 LEU A C 1
ATOM 836 O O . LEU A 1 107 ? -16.981 17.330 -1.203 1.00 48.44 107 LEU A O 1
ATOM 840 N N . LEU A 1 108 ? -16.960 18.913 -2.780 1.00 50.84 108 LEU A N 1
ATOM 841 C CA . LEU A 1 108 ? -16.278 19.869 -1.923 1.00 50.84 108 LEU A CA 1
ATOM 842 C C . LEU A 1 108 ? -16.835 21.284 -2.074 1.00 50.84 108 LEU A C 1
ATOM 844 O O . LEU A 1 108 ? -16.334 22.100 -2.845 1.00 50.84 108 LEU A O 1
ATOM 848 N N . ALA A 1 109 ? -17.815 21.622 -1.236 1.00 43.34 109 ALA A N 1
ATOM 849 C CA . ALA A 1 109 ? -18.000 23.011 -0.837 1.00 43.34 109 ALA A CA 1
ATOM 850 C C . ALA A 1 109 ? -16.756 23.445 -0.032 1.00 43.34 109 ALA A C 1
ATOM 852 O O . ALA A 1 109 ? -16.675 23.192 1.165 1.00 43.34 109 ALA A O 1
ATOM 853 N N . GLY A 1 110 ? -15.762 24.054 -0.692 1.00 46.19 110 GLY A N 1
ATOM 854 C CA . GLY A 1 110 ? -14.615 24.687 -0.020 1.00 46.19 110 GLY A CA 1
ATOM 855 C C . GLY A 1 110 ? -13.210 24.235 -0.433 1.00 46.19 110 GLY A C 1
ATOM 856 O O . GLY A 1 110 ? -12.246 24.805 0.075 1.00 46.19 110 GLY A O 1
ATOM 857 N N . ILE A 1 111 ? -13.052 23.280 -1.357 1.00 53.28 111 ILE A N 1
ATOM 858 C CA . ILE A 1 111 ? -11.747 23.007 -1.985 1.00 53.28 111 ILE A CA 1
ATOM 859 C C . ILE A 1 111 ? -11.739 23.621 -3.372 1.00 53.28 111 ILE A C 1
ATOM 861 O O . ILE A 1 111 ? -12.616 23.341 -4.182 1.00 53.28 111 ILE A O 1
ATOM 865 N N . ASP A 1 112 ? -10.732 24.452 -3.638 1.00 57.53 112 ASP A N 1
ATOM 866 C CA . ASP A 1 112 ? -10.435 24.890 -4.994 1.00 57.53 112 ASP A CA 1
ATOM 867 C C . ASP A 1 112 ? -9.812 23.703 -5.755 1.00 57.53 112 ASP A C 1
ATOM 869 O O . ASP A 1 112 ? -8.675 23.330 -5.427 1.00 57.53 112 ASP A O 1
ATOM 873 N N . PRO A 1 113 ? -10.508 23.109 -6.747 1.00 51.38 113 PRO A N 1
ATOM 874 C CA . PRO A 1 113 ? -9.989 21.987 -7.536 1.00 51.38 113 PRO A CA 1
ATOM 875 C C . PRO A 1 113 ? -8.709 22.353 -8.301 1.00 51.38 113 PRO A C 1
ATOM 877 O O . PRO A 1 113 ? -7.973 21.479 -8.736 1.00 51.38 113 PRO A O 1
ATOM 880 N N . LYS A 1 114 ? -8.366 23.644 -8.414 1.00 55.59 114 LYS A N 1
ATOM 881 C CA . LYS A 1 114 ? -7.072 24.082 -8.960 1.00 55.59 114 LYS A CA 1
ATOM 882 C C . LYS A 1 114 ? -5.888 23.757 -8.052 1.00 55.59 114 LYS A C 1
ATOM 884 O O . LYS A 1 114 ? -4.745 23.861 -8.489 1.00 55.59 114 LYS A O 1
ATOM 889 N N . THR A 1 115 ? -6.142 23.459 -6.778 1.00 54.69 115 THR A N 1
ATOM 890 C CA . THR A 1 115 ? -5.100 23.327 -5.750 1.00 54.69 115 THR A CA 1
ATOM 891 C C . THR A 1 115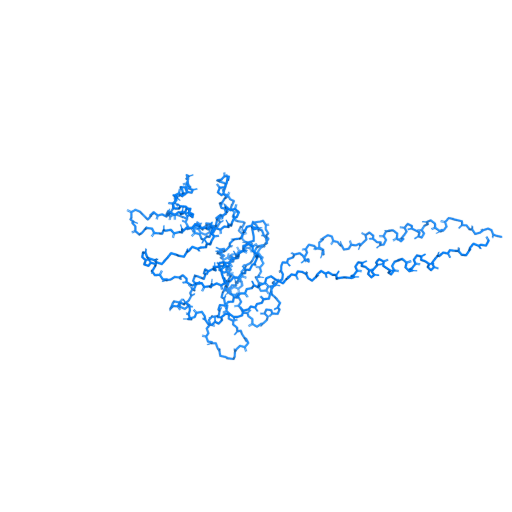 ? -4.995 21.934 -5.149 1.00 54.69 115 THR A C 1
ATOM 893 O O . THR A 1 115 ? -4.045 21.693 -4.406 1.00 54.69 115 THR A O 1
ATOM 896 N N . ALA A 1 116 ? -5.930 21.033 -5.456 1.00 55.22 116 ALA A N 1
ATOM 897 C CA . ALA A 1 116 ? -5.934 19.669 -4.950 1.00 55.22 116 ALA A CA 1
ATOM 898 C C . ALA A 1 116 ? -6.138 18.679 -6.101 1.00 55.22 116 ALA A C 1
ATOM 900 O O . ALA A 1 116 ? -7.031 18.893 -6.911 1.00 55.22 116 ALA A O 1
ATOM 901 N N . SER A 1 117 ? -5.339 17.612 -6.159 1.00 62.06 117 SER A N 1
ATOM 902 C CA . SER A 1 117 ? -5.614 16.459 -7.021 1.00 62.06 117 SER A CA 1
ATOM 903 C C . SER A 1 117 ? -6.344 15.384 -6.232 1.00 62.06 117 SER A C 1
ATOM 905 O O . SER A 1 117 ? -5.991 15.106 -5.086 1.00 62.06 117 SER A O 1
ATOM 907 N N . PHE A 1 118 ? -7.356 14.781 -6.850 1.00 62.59 118 PHE A N 1
ATOM 908 C CA . PHE A 1 118 ? -7.942 13.529 -6.384 1.00 62.59 118 PHE A CA 1
ATOM 909 C C . PHE A 1 118 ? -7.067 12.351 -6.820 1.00 62.59 118 PHE A C 1
ATOM 911 O O . PHE A 1 118 ? -6.829 12.178 -8.021 1.00 62.59 118 PHE A O 1
ATOM 918 N N . ASP A 1 119 ? -6.630 11.543 -5.856 1.00 66.69 119 ASP A N 1
ATOM 919 C CA . ASP A 1 119 ? -5.718 10.430 -6.114 1.00 66.69 119 ASP A CA 1
ATOM 920 C C . ASP A 1 119 ? -6.465 9.085 -6.119 1.00 66.69 119 ASP A C 1
ATOM 922 O O . ASP A 1 119 ? -6.368 8.342 -7.094 1.00 66.69 119 ASP A O 1
ATOM 926 N N . THR A 1 120 ? -7.271 8.785 -5.090 1.00 72.12 120 THR A N 1
ATOM 927 C CA . THR A 1 120 ? -7.992 7.497 -4.979 1.00 72.12 120 THR A CA 1
ATOM 928 C C . THR A 1 120 ? -9.186 7.544 -4.007 1.00 72.12 120 THR A C 1
ATOM 930 O O . THR A 1 120 ? -9.365 8.529 -3.283 1.00 72.12 120 THR A O 1
ATOM 933 N N . PHE A 1 121 ? -10.001 6.481 -3.988 1.00 74.81 121 PHE A N 1
ATOM 934 C CA . PHE A 1 121 ? -11.187 6.294 -3.146 1.00 74.81 121 PHE A CA 1
ATOM 935 C C . PHE A 1 121 ? -11.171 4.924 -2.459 1.00 74.81 121 PHE A C 1
ATOM 937 O O . PHE A 1 121 ? -10.806 3.936 -3.087 1.00 74.81 121 PHE A O 1
ATOM 944 N N . SER A 1 122 ? -11.634 4.858 -1.213 1.00 80.56 122 SER A N 1
ATOM 945 C CA . SER A 1 122 ? -11.921 3.608 -0.514 1.00 80.56 122 SER A CA 1
ATOM 946 C C . SER A 1 122 ? -13.399 3.238 -0.613 1.00 80.56 122 SER A C 1
ATOM 948 O O . SER A 1 122 ? -14.287 4.097 -0.617 1.00 80.56 122 SER A O 1
ATOM 950 N N . SER A 1 123 ? -13.701 1.946 -0.511 1.00 76.31 123 SER A N 1
ATOM 951 C CA . SER A 1 123 ? -15.076 1.452 -0.366 1.00 76.31 123 SER A CA 1
ATOM 952 C C . SER A 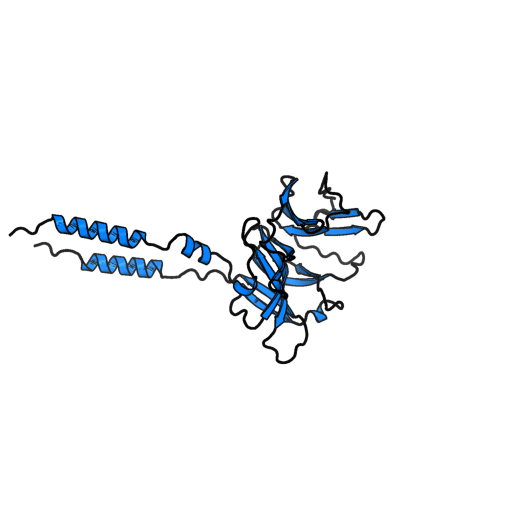1 123 ? -15.818 2.009 0.859 1.00 76.31 123 SER A C 1
ATOM 954 O O . SER A 1 123 ? -17.049 2.079 0.856 1.00 76.31 123 SER A O 1
ATOM 956 N N . SER A 1 124 ? -15.085 2.445 1.893 1.00 81.50 124 SER A N 1
ATOM 957 C CA . SER A 1 124 ? -15.627 3.079 3.103 1.00 81.50 124 SER A CA 1
ATOM 958 C C . SER A 1 124 ? -16.055 4.534 2.894 1.00 81.50 124 SER A C 1
ATOM 960 O O . SER A 1 124 ? -16.609 5.152 3.804 1.00 81.50 124 SER A O 1
ATOM 962 N N . GLY A 1 125 ? -15.851 5.088 1.697 1.00 80.00 125 GLY A N 1
ATOM 963 C CA . GLY A 1 125 ? -16.246 6.451 1.382 1.00 80.00 125 GLY A CA 1
ATOM 964 C C . GLY A 1 125 ? -15.173 7.490 1.693 1.00 80.00 125 GLY A C 1
ATOM 965 O O . GLY A 1 125 ? -15.517 8.659 1.886 1.00 80.00 125 GLY A O 1
ATOM 966 N N . LYS A 1 126 ? -13.900 7.098 1.783 1.00 84.19 126 LYS A N 1
ATOM 967 C CA . LYS A 1 126 ? -12.782 8.018 2.006 1.00 84.19 126 LYS A CA 1
ATOM 968 C C . LYS A 1 126 ? -12.033 8.263 0.710 1.00 84.19 126 LYS A C 1
ATOM 970 O O . LYS A 1 126 ? -11.930 7.384 -0.132 1.00 84.19 126 LYS A O 1
ATOM 975 N N . ALA A 1 127 ? -11.511 9.466 0.549 1.00 82.44 127 ALA A N 1
ATOM 976 C CA . ALA A 1 127 ? -10.766 9.878 -0.628 1.00 82.44 127 ALA A CA 1
ATOM 977 C C . ALA A 1 127 ? -9.403 10.435 -0.225 1.00 82.44 127 ALA A C 1
ATOM 979 O O . ALA A 1 127 ? -9.318 11.196 0.741 1.00 82.44 127 ALA A O 1
ATOM 980 N N . LEU A 1 128 ? -8.360 10.089 -0.979 1.00 82.25 128 LEU A N 1
ATOM 981 C CA . LEU A 1 128 ? -7.046 10.715 -0.853 1.00 82.25 128 LEU A CA 1
ATOM 982 C C . LEU A 1 128 ? -6.946 11.912 -1.790 1.00 82.25 128 LEU A C 1
ATOM 984 O O . LEU A 1 128 ? -7.261 11.820 -2.979 1.00 82.25 128 LEU A O 1
ATOM 988 N N . PHE A 1 129 ? -6.482 13.023 -1.232 1.00 81.62 129 PHE A N 1
ATOM 989 C CA . PHE A 1 129 ? -6.214 14.239 -1.972 1.00 81.62 129 PHE A CA 1
ATOM 990 C C . PHE A 1 129 ? -4.807 14.749 -1.693 1.00 81.62 129 PHE A C 1
ATOM 992 O O . PHE A 1 129 ? -4.358 14.768 -0.544 1.00 81.62 129 PHE A O 1
ATOM 999 N N . THR A 1 130 ? -4.158 15.270 -2.730 1.00 78.69 130 THR A N 1
ATOM 1000 C CA . THR A 1 130 ? -2.864 15.948 -2.623 1.00 78.69 130 THR A CA 1
ATOM 1001 C C . THR A 1 130 ? -3.027 17.439 -2.890 1.00 78.69 130 THR A C 1
ATOM 1003 O O . THR A 1 130 ? -3.493 17.835 -3.953 1.00 78.69 130 THR A O 1
ATOM 1006 N N . LYS A 1 131 ? -2.597 18.292 -1.954 1.00 77.81 131 LYS A N 1
ATOM 1007 C CA . LYS A 1 131 ? -2.554 19.756 -2.084 1.00 77.81 131 LYS A CA 1
ATOM 1008 C C . LYS A 1 131 ? -1.169 20.281 -1.735 1.00 77.81 131 LYS A C 1
ATOM 1010 O O . LYS A 1 131 ? -0.770 20.221 -0.580 1.00 77.81 131 LYS A O 1
ATOM 1015 N N . VAL A 1 132 ? -0.470 20.838 -2.729 1.00 73.62 132 VAL A N 1
ATOM 1016 C CA . VAL A 1 132 ? 0.799 21.595 -2.608 1.00 73.62 132 VAL A CA 1
ATOM 1017 C C . VAL A 1 132 ? 1.711 21.091 -1.470 1.00 73.62 132 VAL A C 1
ATOM 1019 O O . VAL A 1 132 ? 1.981 21.805 -0.510 1.00 73.62 132 VAL A O 1
ATOM 1022 N N . GLY A 1 133 ? 2.169 19.838 -1.568 1.00 73.38 133 GLY A N 1
ATOM 1023 C CA . GLY A 1 133 ? 3.117 19.245 -0.610 1.00 73.38 133 GLY A CA 1
ATOM 1024 C C . GLY A 1 133 ? 2.502 18.634 0.655 1.00 73.38 133 GLY A C 1
ATOM 1025 O O . GLY A 1 133 ? 3.239 18.139 1.502 1.00 73.38 133 GLY A O 1
ATOM 1026 N N . SER A 1 134 ? 1.178 18.628 0.784 1.00 81.19 134 SER A N 1
ATOM 1027 C CA . SER A 1 134 ? 0.449 17.910 1.830 1.00 81.19 134 SER A CA 1
ATOM 1028 C C . SER A 1 134 ? -0.571 16.957 1.223 1.00 81.19 134 SER A C 1
ATOM 1030 O O . SER A 1 134 ? -1.150 17.245 0.176 1.00 81.19 134 SER A O 1
ATOM 1032 N N . GLN A 1 135 ? -0.828 15.845 1.903 1.00 86.00 135 GLN A N 1
ATOM 1033 C CA . GLN A 1 135 ? -1.942 14.958 1.589 1.00 86.00 135 GLN A CA 1
ATOM 1034 C C . GLN A 1 135 ? -2.967 14.978 2.720 1.00 86.00 135 GLN A C 1
ATOM 1036 O O . GLN A 1 135 ? -2.629 15.201 3.885 1.00 86.00 135 GLN A O 1
ATOM 1041 N N . PHE A 1 136 ? -4.233 14.790 2.372 1.00 87.88 136 PHE A N 1
ATOM 1042 C CA . PHE A 1 136 ? -5.324 14.705 3.333 1.00 87.88 136 PHE A CA 1
ATOM 1043 C C . PHE A 1 136 ? -6.320 13.631 2.914 1.00 87.88 136 PHE A C 1
ATOM 1045 O O . PHE A 1 136 ? -6.515 13.357 1.729 1.00 87.88 136 PHE A O 1
ATOM 1052 N N . VAL A 1 137 ? -6.954 13.037 3.920 1.00 88.69 137 VAL A N 1
ATOM 1053 C CA . VAL A 1 137 ? -8.063 12.107 3.745 1.00 88.69 137 VAL A CA 1
ATOM 1054 C C . VAL A 1 137 ? -9.357 12.892 3.890 1.00 88.69 137 VAL A C 1
ATOM 1056 O O . VAL A 1 137 ? -9.551 13.601 4.878 1.00 88.69 137 VAL A O 1
ATOM 1059 N N . PHE A 1 138 ? -10.241 12.778 2.910 1.00 86.19 138 PHE A N 1
ATOM 1060 C CA . PHE A 1 138 ? -11.584 13.339 2.962 1.00 86.19 138 PHE A CA 1
ATOM 1061 C C . PHE A 1 138 ? -12.603 12.225 3.171 1.00 86.19 138 PHE A C 1
ATOM 1063 O O . PHE A 1 138 ? -12.665 11.285 2.381 1.00 86.19 138 PHE A O 1
ATOM 1070 N N . GLU A 1 139 ? -13.425 12.337 4.205 1.00 87.94 139 GLU A N 1
ATOM 1071 C CA . GLU A 1 139 ? -14.492 11.383 4.484 1.00 87.94 139 GLU A CA 1
ATOM 1072 C C . GLU A 1 139 ? -15.821 11.901 3.920 1.00 87.94 139 GLU A C 1
ATOM 1074 O O . GLU A 1 139 ? -16.370 12.900 4.381 1.00 87.94 139 GLU A O 1
ATOM 1079 N N . THR A 1 140 ? -16.365 11.215 2.912 1.00 80.56 140 THR A N 1
ATOM 1080 C CA . THR A 1 140 ? -17.561 11.681 2.184 1.00 80.56 140 THR A CA 1
ATOM 1081 C C . THR A 1 140 ? -18.838 11.684 3.020 1.00 80.56 140 THR A C 1
ATOM 1083 O O . THR A 1 140 ? -19.742 12.472 2.747 1.00 80.56 140 THR A O 1
ATOM 1086 N N . SER A 1 141 ? -18.927 10.819 4.032 1.00 82.81 141 SER A N 1
ATOM 1087 C CA . SER A 1 141 ? -20.103 10.705 4.900 1.00 82.81 141 SER A CA 1
ATOM 1088 C C . SER A 1 141 ? -20.230 11.890 5.861 1.00 82.81 141 SER A C 1
ATOM 1090 O O . SER A 1 141 ? -21.343 12.320 6.166 1.00 82.81 141 SER A O 1
ATOM 1092 N N . THR A 1 142 ? -19.099 12.429 6.319 1.00 86.06 142 THR A N 1
ATOM 1093 C CA . THR A 1 142 ? -19.030 13.508 7.312 1.00 86.06 142 THR A CA 1
ATOM 1094 C C . THR A 1 142 ? -18.625 14.850 6.703 1.00 86.06 142 THR A C 1
ATOM 1096 O O . THR A 1 142 ? -18.826 15.892 7.326 1.00 86.06 142 THR A O 1
ATOM 1099 N N . GLY A 1 143 ? -18.049 14.843 5.498 1.00 82.44 143 GLY A N 1
ATOM 1100 C CA . GLY A 1 143 ? -17.408 16.007 4.892 1.00 82.44 143 GLY A CA 1
ATOM 1101 C C . GLY A 1 143 ? -16.137 16.446 5.627 1.00 82.44 143 GLY A C 1
ATOM 1102 O O . GLY A 1 143 ? -15.668 17.564 5.411 1.00 82.44 143 GLY A O 1
ATOM 1103 N N . GLN A 1 144 ? -15.599 15.618 6.530 1.00 87.81 144 GLN A N 1
ATOM 1104 C CA . GLN A 1 144 ? -14.407 15.961 7.297 1.00 87.81 144 GLN A CA 1
ATOM 1105 C C . GLN A 1 144 ? -13.135 15.752 6.478 1.00 87.81 144 GLN A C 1
ATOM 1107 O O . GLN A 1 144 ? -13.012 14.805 5.704 1.00 87.81 144 GLN A O 1
ATOM 1112 N N . MET A 1 145 ? -12.168 16.644 6.696 1.00 87.50 145 MET A N 1
ATOM 1113 C CA . MET A 1 145 ? -10.803 16.515 6.196 1.00 87.50 145 MET A CA 1
ATOM 1114 C C . MET A 1 145 ? -9.877 16.219 7.359 1.00 87.50 145 MET A C 1
ATOM 1116 O O . MET A 1 145 ? -9.798 16.994 8.314 1.00 87.50 145 MET A O 1
ATOM 1120 N N . THR A 1 146 ? -9.140 15.126 7.254 1.00 89.38 146 THR A N 1
ATOM 1121 C CA . THR A 1 146 ? -8.069 14.796 8.181 1.00 89.38 146 THR A CA 1
ATOM 1122 C C . THR A 1 146 ? -6.749 14.974 7.456 1.00 89.38 146 THR A C 1
ATOM 1124 O O . THR A 1 146 ? -6.467 14.286 6.474 1.00 89.38 146 THR A O 1
ATOM 1127 N N . ASN A 1 147 ? -5.946 15.932 7.922 1.00 86.94 147 ASN A N 1
ATOM 1128 C CA . ASN A 1 147 ? -4.587 16.091 7.421 1.00 86.94 147 ASN A CA 1
ATOM 1129 C C . ASN A 1 147 ? -3.800 14.828 7.738 1.00 86.94 147 ASN A C 1
ATOM 1131 O O . ASN A 1 147 ? -3.836 14.344 8.870 1.00 86.94 147 ASN A O 1
ATOM 1135 N N . PHE A 1 148 ? -3.081 14.326 6.744 1.00 82.50 148 PHE A N 1
ATOM 1136 C CA . PHE A 1 148 ? -2.188 13.214 6.969 1.00 82.50 148 PHE A CA 1
ATOM 1137 C C . PHE A 1 148 ? -0.996 13.696 7.806 1.00 82.50 148 PHE A C 1
ATOM 1139 O O . PHE A 1 148 ? -0.461 14.774 7.512 1.00 82.50 148 PHE A O 1
ATOM 1146 N N . PRO A 1 149 ? -0.592 12.977 8.870 1.00 70.69 149 PRO A N 1
ATOM 1147 C CA . PRO A 1 149 ? 0.568 13.381 9.645 1.00 70.69 149 PRO A CA 1
ATOM 1148 C C . PRO A 1 149 ? 1.785 13.447 8.722 1.00 70.69 149 PRO A C 1
ATOM 1150 O O . PRO A 1 149 ? 2.066 12.518 7.964 1.00 70.69 149 PRO A O 1
ATOM 1153 N N . THR A 1 150 ? 2.510 14.565 8.767 1.00 66.25 150 THR A N 1
ATOM 1154 C CA . THR A 1 150 ? 3.772 14.695 8.041 1.00 66.25 150 THR A CA 1
ATOM 1155 C C . THR A 1 150 ? 4.703 13.587 8.518 1.00 66.25 150 THR A C 1
ATOM 1157 O O . THR A 1 150 ? 4.978 13.495 9.716 1.00 66.25 150 THR A O 1
ATOM 1160 N N . VAL A 1 151 ? 5.174 12.739 7.602 1.00 63.00 151 VAL A N 1
ATOM 1161 C CA . VAL A 1 151 ? 6.207 11.749 7.926 1.00 63.00 151 VAL A CA 1
ATOM 1162 C C . VAL A 1 151 ? 7.397 12.471 8.547 1.00 63.00 151 VAL A C 1
ATOM 1164 O O . VAL A 1 151 ? 7.794 13.545 8.095 1.00 63.00 151 VAL A O 1
ATOM 1167 N N . VAL A 1 152 ? 7.937 11.894 9.617 1.00 53.62 152 VAL A N 1
ATOM 1168 C CA . VAL A 1 152 ? 9.057 12.459 10.367 1.00 53.62 152 VAL A CA 1
ATOM 1169 C C . VAL A 1 152 ? 10.302 12.479 9.471 1.00 53.62 152 VAL A C 1
ATOM 1171 O O . VAL A 1 152 ? 10.911 11.442 9.233 1.00 53.62 152 VAL A O 1
ATOM 1174 N N . GLY A 1 153 ? 10.680 13.658 8.967 1.00 63.44 153 GLY A N 1
ATOM 1175 C CA . GLY A 1 153 ? 11.876 13.858 8.140 1.00 63.44 153 GLY A CA 1
ATOM 1176 C C . GLY A 1 153 ? 11.727 14.970 7.094 1.00 63.44 153 GLY A C 1
ATOM 1177 O O . GLY A 1 153 ? 10.705 15.646 7.032 1.00 63.44 153 GLY A O 1
ATOM 1178 N N . ASN A 1 154 ? 12.760 15.146 6.260 1.00 58.94 154 ASN A N 1
ATOM 1179 C CA . ASN A 1 154 ? 12.732 16.000 5.055 1.00 58.94 154 ASN A CA 1
ATOM 1180 C C . ASN A 1 154 ? 12.262 15.226 3.805 1.00 58.94 154 ASN A C 1
ATOM 1182 O O . ASN A 1 154 ? 12.418 15.695 2.675 1.00 58.94 154 ASN A O 1
ATOM 1186 N N . ASP A 1 155 ? 11.734 14.023 4.000 1.00 72.88 155 ASP A N 1
ATOM 1187 C CA . ASP A 1 155 ? 11.440 13.078 2.936 1.00 72.88 155 ASP A CA 1
ATOM 1188 C C . ASP A 1 155 ? 10.096 13.424 2.277 1.00 72.88 155 ASP A C 1
ATOM 1190 O O . ASP A 1 155 ? 9.094 13.693 2.942 1.00 72.88 155 ASP A O 1
ATOM 1194 N N . THR A 1 156 ? 10.068 13.442 0.943 1.00 81.12 156 THR A N 1
ATOM 1195 C CA . THR A 1 156 ? 8.826 13.644 0.180 1.00 81.12 156 THR A CA 1
ATOM 1196 C C . THR A 1 156 ? 8.113 12.309 0.026 1.00 81.12 156 THR A C 1
ATOM 1198 O O . THR A 1 156 ? 8.734 11.327 -0.389 1.00 81.12 156 THR A O 1
ATOM 1201 N N . TYR A 1 157 ? 6.815 12.273 0.317 1.00 86.62 157 TYR A N 1
ATOM 1202 C CA . TYR A 1 157 ? 5.977 11.091 0.148 1.00 86.62 157 TYR A CA 1
ATOM 1203 C C . TYR A 1 157 ? 4.715 11.410 -0.651 1.00 86.62 157 TYR A C 1
ATOM 1205 O O . TYR A 1 157 ? 4.300 12.563 -0.771 1.00 86.62 157 TYR A O 1
ATOM 1213 N N . SER A 1 158 ? 4.132 10.366 -1.227 1.00 87.94 158 SER A N 1
ATOM 1214 C CA . SER A 1 158 ? 2.857 10.411 -1.927 1.00 87.94 158 SER A CA 1
ATOM 1215 C C . SER A 1 158 ? 2.141 9.081 -1.722 1.00 87.94 158 SER A C 1
ATOM 1217 O O . SER A 1 158 ? 2.616 8.035 -2.162 1.00 87.94 158 SER A O 1
ATOM 1219 N N . LEU A 1 159 ? 1.021 9.129 -1.013 1.00 89.75 159 LEU A N 1
ATOM 1220 C CA . LEU A 1 159 ? 0.013 8.084 -0.932 1.00 89.75 159 LEU A CA 1
ATOM 1221 C C . LEU A 1 159 ? -0.738 8.008 -2.256 1.00 89.75 159 LEU A C 1
ATOM 1223 O O . LEU A 1 159 ? -1.111 9.040 -2.814 1.00 89.75 159 LEU A O 1
ATOM 1227 N N . LEU A 1 160 ? -0.938 6.786 -2.732 1.00 86.50 160 LEU A N 1
ATOM 1228 C CA . LEU A 1 160 ? -1.521 6.474 -4.035 1.00 86.50 160 LEU A CA 1
ATOM 1229 C C . LEU A 1 160 ? -2.753 5.565 -3.902 1.00 86.50 160 LEU A C 1
ATOM 1231 O O . LEU A 1 160 ? -3.655 5.642 -4.729 1.00 86.50 160 LEU A O 1
ATOM 1235 N N . GLY A 1 161 ? -2.820 4.750 -2.843 1.00 86.88 161 GLY A N 1
ATOM 1236 C CA . GLY A 1 161 ? -3.917 3.817 -2.581 1.00 86.88 161 GLY A CA 1
ATOM 1237 C C . GLY A 1 161 ? -4.437 3.916 -1.147 1.00 86.88 161 GLY A C 1
ATOM 1238 O O . GLY A 1 161 ? -3.648 4.128 -0.227 1.00 86.88 161 GLY A O 1
ATOM 1239 N N . ILE A 1 162 ? -5.747 3.723 -0.965 1.00 89.31 162 ILE A N 1
ATOM 1240 C CA . ILE A 1 162 ? -6.416 3.550 0.333 1.00 89.31 162 ILE A CA 1
ATOM 1241 C C . ILE A 1 162 ? -7.523 2.498 0.205 1.00 89.31 162 ILE A C 1
ATOM 1243 O O . ILE A 1 162 ? -8.242 2.496 -0.792 1.00 89.31 162 ILE A O 1
ATOM 1247 N N . ASN A 1 163 ? -7.691 1.630 1.204 1.00 87.12 163 ASN A N 1
ATOM 1248 C CA . ASN A 1 163 ? -8.787 0.657 1.233 1.00 87.12 163 ASN A CA 1
ATOM 1249 C C . ASN A 1 163 ? -9.844 0.966 2.308 1.00 87.12 163 ASN A C 1
ATOM 1251 O O . ASN A 1 163 ? -9.746 1.938 3.059 1.00 87.12 163 ASN A O 1
ATOM 1255 N N . GLY A 1 164 ? -10.893 0.142 2.380 1.00 87.12 164 GLY A N 1
ATOM 1256 C CA . GLY A 1 164 ? -11.981 0.288 3.349 1.00 87.12 164 GLY A CA 1
ATOM 1257 C C . GLY A 1 164 ? -11.580 0.154 4.825 1.00 87.12 164 GLY A C 1
ATOM 1258 O O . GLY A 1 164 ? -12.374 0.533 5.685 1.00 87.12 164 GLY A O 1
ATOM 1259 N N . LEU A 1 165 ? -10.376 -0.351 5.120 1.00 89.75 165 LEU A N 1
ATOM 1260 C CA . LEU A 1 165 ? -9.816 -0.503 6.469 1.00 89.75 165 LEU A CA 1
ATOM 1261 C C . LEU A 1 165 ? -8.900 0.663 6.877 1.00 89.75 165 LEU A C 1
ATOM 1263 O O . LEU A 1 165 ? -8.294 0.610 7.943 1.00 89.75 165 LEU A O 1
ATOM 1267 N N . ASP A 1 166 ? -8.819 1.716 6.058 1.00 92.44 166 ASP A N 1
ATOM 1268 C CA . ASP A 1 166 ? -7.890 2.846 6.209 1.00 92.44 166 ASP A CA 1
ATOM 1269 C C . ASP A 1 166 ? -6.412 2.474 6.042 1.00 92.44 166 ASP A C 1
ATOM 1271 O O . ASP A 1 166 ? -5.534 3.258 6.409 1.00 92.44 166 ASP A O 1
ATOM 1275 N N . GLU A 1 167 ? -6.119 1.308 5.471 1.00 93.44 167 GLU A N 1
ATOM 1276 C CA . GLU A 1 167 ? -4.762 0.951 5.081 1.00 93.44 167 GLU A CA 1
ATOM 1277 C C . GLU A 1 167 ? -4.404 1.719 3.813 1.00 93.44 167 GLU A C 1
ATOM 1279 O O . GLU A 1 167 ? -5.225 1.857 2.899 1.00 93.44 167 GLU A O 1
ATOM 1284 N N . MET A 1 168 ? -3.181 2.237 3.751 1.00 93.56 168 MET A N 1
ATOM 1285 C CA . MET A 1 168 ? -2.734 3.061 2.632 1.00 93.56 168 MET A CA 1
ATOM 1286 C C . MET A 1 168 ? -1.376 2.621 2.123 1.00 93.56 168 MET A C 1
ATOM 1288 O O . MET A 1 168 ? -0.513 2.169 2.878 1.00 93.56 168 MET A O 1
ATOM 1292 N N . VAL A 1 169 ? -1.173 2.823 0.828 1.00 93.44 169 VAL A N 1
ATOM 1293 C CA . VAL A 1 169 ? 0.088 2.549 0.142 1.00 93.44 169 VAL A CA 1
ATOM 1294 C C . VAL A 1 169 ? 0.522 3.747 -0.675 1.00 93.44 169 VAL A C 1
ATOM 1296 O O . VAL A 1 169 ? -0.292 4.575 -1.089 1.00 93.44 169 VAL A O 1
ATOM 1299 N N . GLY A 1 170 ? 1.823 3.845 -0.911 1.00 92.12 170 GLY A N 1
ATOM 1300 C CA . GLY A 1 170 ? 2.367 4.925 -1.712 1.00 92.12 170 GLY A CA 1
ATOM 1301 C C . GLY A 1 170 ? 3.841 4.766 -2.027 1.00 92.12 170 GLY A C 1
ATOM 1302 O O . GLY A 1 170 ? 4.403 3.666 -2.060 1.00 92.12 170 GLY A O 1
ATOM 1303 N N . THR A 1 171 ? 4.483 5.908 -2.227 1.00 91.44 171 THR A N 1
ATOM 1304 C CA . THR A 1 171 ? 5.917 6.040 -2.453 1.00 91.44 171 THR A CA 1
ATOM 1305 C C . THR A 1 171 ? 6.511 7.116 -1.543 1.00 91.44 171 THR A C 1
ATOM 1307 O O . THR A 1 171 ? 5.850 8.104 -1.227 1.00 91.44 171 THR A O 1
ATOM 1310 N N . GLY A 1 172 ? 7.764 6.943 -1.130 1.00 90.75 172 GLY A N 1
ATOM 1311 C CA . GLY A 1 172 ? 8.518 7.924 -0.352 1.00 90.75 172 GLY A CA 1
ATOM 1312 C C . GLY A 1 172 ? 9.990 7.957 -0.751 1.00 90.75 172 GLY A C 1
ATOM 1313 O O . GLY A 1 172 ? 10.555 6.934 -1.139 1.00 90.75 172 GLY A O 1
ATOM 1314 N N . TRP A 1 173 ? 10.616 9.129 -0.670 1.00 90.31 173 TRP A N 1
ATOM 1315 C CA . TRP A 1 173 ? 12.064 9.291 -0.825 1.00 90.31 173 TRP A CA 1
ATOM 1316 C C . TRP A 1 173 ? 12.753 9.094 0.520 1.00 90.31 173 TRP A C 1
ATOM 1318 O O . TRP A 1 173 ? 12.875 10.049 1.266 1.00 90.31 173 TRP A O 1
ATOM 1328 N N . ILE A 1 174 ? 13.202 7.876 0.826 1.00 88.50 174 ILE A N 1
ATOM 1329 C CA . ILE A 1 174 ? 13.752 7.512 2.138 1.00 88.50 174 ILE A CA 1
ATOM 1330 C C . ILE A 1 174 ? 15.228 7.161 1.985 1.00 88.50 174 ILE A C 1
ATOM 1332 O O . ILE A 1 174 ? 15.585 6.180 1.326 1.00 88.50 174 ILE A O 1
ATOM 1336 N N . GLY A 1 175 ? 16.096 7.959 2.608 1.00 89.06 175 GLY A N 1
ATOM 1337 C CA . GLY A 1 175 ? 17.547 7.760 2.533 1.00 89.06 175 GLY A CA 1
ATOM 1338 C C . GLY A 1 175 ? 18.125 7.972 1.128 1.00 89.06 175 GLY A C 1
ATOM 1339 O O . GLY A 1 175 ? 19.088 7.309 0.760 1.00 89.06 175 GLY A O 1
ATOM 1340 N N . GLY A 1 176 ? 17.530 8.871 0.335 1.00 89.19 176 GLY A N 1
ATOM 1341 C CA . GLY A 1 176 ? 17.983 9.169 -1.031 1.00 89.19 176 GLY A CA 1
ATOM 1342 C C . GLY A 1 176 ? 17.521 8.166 -2.092 1.00 89.19 176 GLY A C 1
ATOM 1343 O O . GLY A 1 176 ? 18.000 8.213 -3.221 1.00 89.19 176 GLY A O 1
ATOM 1344 N N . GLU A 1 177 ? 16.587 7.278 -1.756 1.00 90.12 177 GLU A N 1
ATOM 1345 C CA . GLU A 1 177 ? 16.026 6.291 -2.675 1.00 90.12 177 GLU A CA 1
ATOM 1346 C C . GLU A 1 177 ? 14.498 6.327 -2.634 1.00 90.12 177 GLU A C 1
ATOM 1348 O O . GLU A 1 177 ? 13.893 6.512 -1.577 1.00 90.12 177 GLU A O 1
ATOM 1353 N N . ARG A 1 178 ? 13.861 6.091 -3.783 1.00 91.31 178 ARG A N 1
ATOM 1354 C CA . ARG A 1 178 ? 12.407 5.931 -3.870 1.00 91.31 178 ARG A CA 1
ATOM 1355 C C . ARG A 1 178 ? 12.008 4.534 -3.389 1.00 91.31 178 ARG A C 1
ATOM 1357 O O . ARG A 1 178 ? 12.441 3.545 -3.981 1.00 91.31 178 ARG A O 1
ATOM 1364 N N . LYS A 1 179 ? 11.178 4.459 -2.347 1.00 93.81 179 LYS A N 1
ATOM 1365 C CA . LYS A 1 179 ? 10.718 3.214 -1.710 1.00 93.81 179 LYS A CA 1
ATOM 1366 C C . LYS A 1 179 ? 9.201 3.176 -1.602 1.00 93.81 179 LYS A C 1
ATOM 1368 O O . LYS A 1 179 ? 8.560 4.204 -1.388 1.00 93.81 179 LYS A O 1
ATOM 1373 N N . ALA A 1 180 ? 8.635 1.980 -1.724 1.00 94.00 180 ALA A N 1
ATOM 1374 C CA . ALA A 1 180 ? 7.228 1.746 -1.446 1.00 94.00 180 ALA A CA 1
ATOM 1375 C C . ALA A 1 180 ? 6.970 1.848 0.064 1.00 94.00 180 ALA A C 1
ATOM 1377 O O . ALA A 1 180 ? 7.707 1.267 0.867 1.00 94.00 180 ALA A O 1
ATOM 1378 N N . ILE A 1 181 ? 5.918 2.574 0.435 1.00 94.62 181 ILE A N 1
ATOM 1379 C CA . ILE A 1 181 ? 5.523 2.797 1.831 1.00 94.62 181 ILE A CA 1
ATOM 1380 C C . ILE A 1 181 ? 4.127 2.239 2.100 1.00 94.62 181 ILE A C 1
ATOM 1382 O O . ILE A 1 181 ? 3.313 2.124 1.181 1.00 94.62 181 ILE A O 1
ATOM 1386 N N . TYR A 1 182 ? 3.878 1.908 3.363 1.00 94.94 182 TYR A N 1
ATOM 1387 C CA . TYR A 1 182 ? 2.633 1.355 3.880 1.00 94.94 182 TYR A CA 1
ATOM 1388 C C . TYR A 1 182 ? 2.224 2.059 5.176 1.00 94.94 182 TYR A C 1
ATOM 1390 O O . TYR A 1 182 ? 3.076 2.347 6.017 1.00 94.94 182 TYR A O 1
ATOM 1398 N N . TYR A 1 183 ? 0.923 2.267 5.356 1.00 93.62 183 TYR A N 1
ATOM 1399 C CA . TYR A 1 183 ? 0.317 2.695 6.613 1.00 93.62 183 TYR A CA 1
ATOM 1400 C C . TYR A 1 183 ? -0.782 1.717 6.996 1.00 93.62 183 TYR A C 1
ATOM 1402 O O . TYR A 1 183 ? -1.674 1.448 6.196 1.00 93.62 183 TYR A O 1
ATOM 1410 N N . ALA A 1 184 ? -0.736 1.231 8.235 1.00 93.75 184 ALA A N 1
ATOM 1411 C CA . ALA A 1 184 ? -1.774 0.369 8.792 1.00 93.75 184 ALA A CA 1
ATOM 1412 C C . ALA A 1 184 ? -3.062 1.142 9.122 1.00 93.75 184 ALA A C 1
ATOM 1414 O O . ALA A 1 184 ? -4.119 0.543 9.260 1.00 93.75 184 ALA A O 1
ATOM 1415 N N . SER A 1 185 ? -2.970 2.463 9.308 1.00 92.25 185 SER A N 1
ATOM 1416 C CA . SER A 1 185 ? -4.123 3.355 9.457 1.00 92.25 185 SER A CA 1
ATOM 1417 C C . SER A 1 185 ? -3.711 4.810 9.227 1.00 92.25 185 SER A C 1
ATOM 1419 O O . SER A 1 185 ? -2.524 5.132 9.193 1.00 92.25 185 SER A O 1
ATOM 1421 N N . ILE A 1 186 ? -4.681 5.727 9.181 1.00 87.06 186 ILE A N 1
ATOM 1422 C CA . ILE A 1 186 ? -4.427 7.175 9.063 1.00 87.06 186 ILE A CA 1
ATOM 1423 C C . ILE A 1 186 ? -3.553 7.755 10.191 1.00 87.06 186 ILE A C 1
ATOM 1425 O O . ILE A 1 186 ? -2.910 8.786 10.013 1.00 87.06 186 ILE A O 1
ATOM 1429 N N . ASN A 1 187 ? -3.525 7.089 11.349 1.00 87.81 187 ASN A N 1
ATOM 1430 C CA . ASN A 1 187 ? -2.771 7.519 12.525 1.00 87.81 187 ASN A CA 1
ATOM 1431 C C . ASN A 1 187 ? -1.514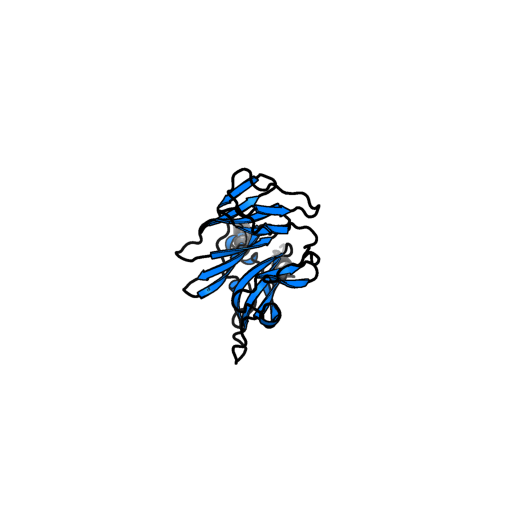 6.672 12.773 1.00 87.81 187 ASN A C 1
ATOM 1433 O O . ASN A 1 187 ? -0.842 6.885 13.781 1.00 87.81 187 ASN A O 1
ATOM 1437 N N . SER A 1 188 ? -1.218 5.680 11.923 1.00 89.31 188 SER A N 1
ATOM 1438 C CA . SER A 1 188 ? -0.022 4.855 12.100 1.00 89.31 188 SER A CA 1
ATOM 1439 C C . SER A 1 188 ? 1.220 5.567 11.578 1.00 89.31 188 SER A C 1
ATOM 1441 O O . SER A 1 188 ? 1.148 6.430 10.703 1.00 89.31 188 SER A O 1
ATOM 1443 N N . GLU A 1 189 ? 2.384 5.151 12.064 1.00 88.94 189 GLU A N 1
ATOM 1444 C CA . GLU A 1 189 ? 3.642 5.530 11.432 1.00 88.94 189 GLU A CA 1
ATOM 1445 C C . GLU A 1 189 ? 3.776 4.876 10.049 1.00 88.94 189 GLU A C 1
ATOM 1447 O O . GLU A 1 189 ? 3.172 3.836 9.764 1.00 88.94 189 GLU A O 1
ATOM 1452 N N . ALA A 1 190 ? 4.565 5.515 9.186 1.00 90.44 190 ALA A N 1
ATOM 1453 C CA . ALA A 1 190 ? 4.899 4.977 7.877 1.00 90.44 190 ALA A CA 1
ATOM 1454 C C . ALA A 1 190 ? 5.843 3.785 8.033 1.00 90.44 190 ALA A C 1
ATOM 1456 O O . ALA A 1 190 ? 6.852 3.867 8.734 1.00 90.44 190 ALA A O 1
ATOM 1457 N N . MET A 1 191 ? 5.569 2.705 7.314 1.00 92.69 191 MET A N 1
ATOM 1458 C CA . MET A 1 191 ? 6.437 1.538 7.241 1.00 92.69 191 MET A CA 1
ATOM 1459 C C . MET A 1 191 ? 6.964 1.366 5.821 1.00 92.69 191 MET A C 1
ATOM 1461 O O . MET A 1 191 ? 6.286 1.692 4.846 1.00 92.69 191 MET A O 1
ATOM 1465 N N . LEU A 1 192 ? 8.170 0.815 5.681 1.00 94.44 192 LEU A N 1
ATOM 1466 C CA . LEU A 1 192 ? 8.629 0.336 4.380 1.00 94.44 192 LEU A CA 1
ATOM 1467 C C . LEU A 1 192 ? 7.788 -0.877 3.993 1.00 94.44 192 LEU A C 1
ATOM 1469 O O . LEU A 1 192 ? 7.776 -1.863 4.720 1.00 94.44 192 LEU A O 1
ATOM 1473 N N . LEU A 1 193 ? 7.139 -0.846 2.829 1.00 95.44 193 LEU A N 1
ATOM 1474 C CA . LEU A 1 193 ? 6.311 -1.968 2.377 1.00 95.44 193 LEU A CA 1
ATOM 1475 C C . LEU A 1 193 ? 7.130 -3.268 2.269 1.00 95.44 193 LEU A C 1
ATOM 1477 O O . LEU A 1 193 ? 6.622 -4.356 2.524 1.00 95.44 193 LEU A O 1
ATOM 1481 N N . SER A 1 194 ? 8.428 -3.156 1.971 1.00 96.00 194 SER A N 1
ATOM 1482 C CA . SER A 1 194 ? 9.351 -4.291 1.920 1.00 96.00 194 SER A CA 1
ATOM 1483 C C . SER A 1 194 ? 9.545 -4.999 3.264 1.00 96.00 194 SER A C 1
ATOM 1485 O O . SER A 1 194 ? 9.879 -6.179 3.257 1.00 96.00 194 SER A O 1
ATOM 1487 N N . SER A 1 195 ? 9.314 -4.354 4.415 1.00 94.69 195 SER A N 1
ATOM 1488 C CA . SER A 1 195 ? 9.414 -5.036 5.716 1.00 94.69 195 SER A CA 1
ATOM 1489 C C . SER A 1 195 ? 8.262 -6.019 5.958 1.00 94.69 195 SER A C 1
ATOM 1491 O O . SER A 1 195 ? 8.409 -6.953 6.750 1.00 94.69 195 SER A O 1
ATOM 1493 N N . LEU A 1 196 ? 7.141 -5.842 5.250 1.00 95.06 196 LEU A N 1
ATOM 1494 C CA . LEU A 1 196 ? 5.937 -6.667 5.356 1.00 95.06 196 LEU A CA 1
ATOM 1495 C C . LEU A 1 196 ? 5.939 -7.856 4.386 1.00 95.06 196 LEU A C 1
ATOM 1497 O O . LEU A 1 196 ? 5.156 -8.788 4.549 1.00 95.06 196 LEU A O 1
ATOM 1501 N N . VAL A 1 197 ? 6.823 -7.849 3.388 1.00 95.31 197 VAL A N 1
ATOM 1502 C CA . VAL A 1 197 ? 6.941 -8.927 2.402 1.00 95.31 197 VAL A CA 1
ATOM 1503 C C . VAL A 1 197 ? 7.803 -10.059 2.956 1.00 95.31 197 VAL A C 1
ATOM 1505 O O . VAL A 1 197 ? 8.824 -9.836 3.610 1.00 95.31 197 VAL A O 1
ATOM 1508 N N . ASP A 1 198 ? 7.401 -11.299 2.699 1.00 89.38 198 ASP A N 1
ATOM 1509 C CA . ASP A 1 198 ? 8.226 -12.467 2.976 1.00 89.38 198 ASP A CA 1
ATOM 1510 C C . ASP A 1 198 ? 9.369 -12.543 1.956 1.00 89.38 198 ASP A C 1
ATOM 1512 O O . ASP A 1 198 ? 9.143 -12.641 0.753 1.00 89.38 198 ASP A O 1
ATOM 1516 N N . ASN A 1 199 ? 10.609 -12.506 2.452 1.00 84.88 199 ASN A N 1
ATOM 1517 C CA . ASN A 1 199 ? 11.833 -12.514 1.644 1.00 84.88 199 ASN A CA 1
ATOM 1518 C C . ASN A 1 199 ? 11.939 -11.346 0.630 1.00 84.88 199 ASN A C 1
ATOM 1520 O O . ASN A 1 199 ? 12.057 -11.567 -0.575 1.00 84.88 199 ASN A O 1
ATOM 1524 N N . PRO A 1 200 ? 11.973 -10.083 1.100 1.00 84.06 200 PRO A N 1
ATOM 1525 C CA . PRO A 1 200 ? 12.050 -8.917 0.223 1.00 84.06 200 PRO A CA 1
ATOM 1526 C C . PRO A 1 200 ? 13.428 -8.745 -0.427 1.00 84.06 200 PRO A C 1
ATOM 1528 O O . PRO A 1 200 ? 13.580 -7.886 -1.283 1.00 84.06 200 PRO A O 1
ATOM 1531 N N . GLY A 1 201 ? 14.451 -9.510 -0.019 1.00 80.62 201 GLY A N 1
ATOM 1532 C CA . GLY A 1 201 ? 15.857 -9.270 -0.379 1.00 80.62 201 GLY A CA 1
ATOM 1533 C C . GLY A 1 201 ? 16.170 -9.361 -1.875 1.00 80.62 201 GLY A C 1
ATOM 1534 O O . GLY A 1 201 ? 17.255 -8.976 -2.297 1.00 80.62 201 GLY A O 1
ATOM 1535 N N . GLN A 1 202 ? 15.223 -9.852 -2.669 1.00 89.69 202 GLN A N 1
ATOM 1536 C CA . GLN A 1 202 ? 15.314 -9.921 -4.123 1.00 89.69 202 GLN A CA 1
ATOM 1537 C C . GLN A 1 202 ? 14.598 -8.760 -4.818 1.00 89.69 202 GLN A C 1
ATOM 1539 O O . GLN A 1 202 ? 14.723 -8.633 -6.024 1.00 89.69 202 GLN A O 1
ATOM 1544 N N . TRP A 1 203 ? 13.878 -7.902 -4.094 1.00 93.81 203 TRP A N 1
ATOM 1545 C CA . TRP A 1 203 ? 13.054 -6.849 -4.677 1.00 93.81 203 TRP A CA 1
ATOM 1546 C C . TRP A 1 203 ? 13.317 -5.479 -4.059 1.00 93.81 203 TRP A C 1
ATOM 1548 O O . TRP A 1 203 ? 13.191 -5.271 -2.852 1.00 93.81 203 TRP A O 1
ATOM 1558 N N . LEU A 1 204 ? 13.581 -4.497 -4.919 1.00 93.88 204 LEU A N 1
ATOM 1559 C CA . LEU A 1 204 ? 13.509 -3.084 -4.565 1.00 93.88 204 LEU A CA 1
ATOM 1560 C C . LEU A 1 204 ? 12.121 -2.542 -4.923 1.00 93.88 204 LEU A C 1
ATOM 1562 O O . LEU A 1 204 ? 11.884 -2.127 -6.057 1.00 93.88 204 LEU A O 1
ATOM 1566 N N . LEU A 1 205 ? 11.201 -2.543 -3.958 1.00 94.44 205 LEU A N 1
ATOM 1567 C CA . LEU A 1 205 ? 9.847 -2.005 -4.138 1.00 94.44 205 LEU A CA 1
ATOM 1568 C C . LEU A 1 205 ? 9.890 -0.470 -4.163 1.00 94.44 205 LEU A C 1
ATOM 1570 O O . LEU A 1 205 ? 10.284 0.142 -3.169 1.00 94.44 205 LEU A O 1
ATOM 1574 N N . GLN A 1 206 ? 9.471 0.161 -5.264 1.00 93.12 206 GLN A N 1
ATOM 1575 C CA . GLN A 1 206 ? 9.558 1.621 -5.425 1.00 93.12 206 GLN A CA 1
ATOM 1576 C C . GLN A 1 206 ? 8.262 2.362 -5.090 1.00 93.12 206 GLN A C 1
ATOM 1578 O O . GLN A 1 206 ? 8.307 3.468 -4.544 1.00 93.12 206 GLN A O 1
ATOM 1583 N N . ALA A 1 207 ? 7.112 1.781 -5.416 1.00 91.44 207 ALA A N 1
ATOM 1584 C CA . ALA A 1 207 ? 5.809 2.352 -5.096 1.00 91.44 207 ALA A CA 1
ATOM 1585 C C . ALA A 1 207 ? 4.768 1.243 -4.943 1.00 91.44 207 ALA A C 1
ATOM 1587 O O . ALA A 1 207 ? 4.724 0.344 -5.779 1.00 91.44 207 ALA A O 1
ATOM 1588 N N . GLY A 1 208 ? 3.928 1.332 -3.911 1.00 91.31 208 GLY A N 1
ATOM 1589 C CA . GLY A 1 208 ? 2.617 0.685 -3.903 1.00 91.31 208 GLY A CA 1
ATOM 1590 C C . GLY A 1 208 ? 1.620 1.667 -4.505 1.00 91.31 208 GLY A C 1
ATOM 1591 O O . GLY A 1 208 ? 1.465 2.768 -3.982 1.00 91.31 208 GLY A O 1
ATOM 1592 N N . THR A 1 209 ? 1.030 1.324 -5.643 1.00 87.19 209 THR A N 1
ATOM 1593 C CA . THR A 1 209 ? 0.192 2.247 -6.421 1.00 87.19 209 THR A CA 1
ATOM 1594 C C . THR A 1 209 ? -1.276 2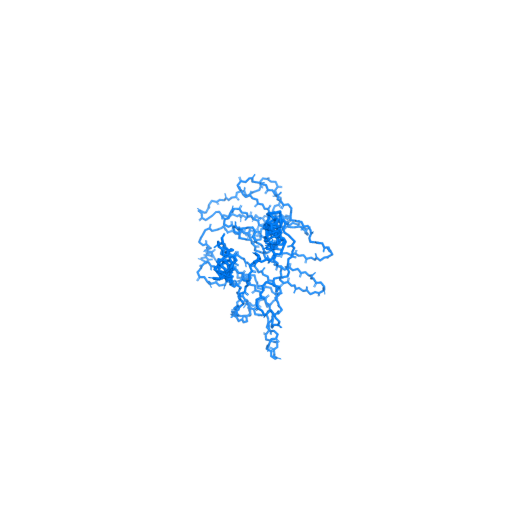.161 -6.041 1.00 87.19 209 THR A C 1
ATOM 1596 O O . THR A 1 209 ? -1.994 3.134 -6.224 1.00 87.19 209 THR A O 1
ATOM 1599 N N . ASP A 1 210 ? -1.722 1.020 -5.518 1.00 85.75 210 ASP A N 1
ATOM 1600 C CA . ASP A 1 210 ? -3.124 0.782 -5.186 1.00 85.75 210 ASP A CA 1
ATOM 1601 C C . ASP A 1 210 ? -3.246 -0.364 -4.168 1.00 85.75 210 ASP A C 1
ATOM 1603 O O . ASP A 1 210 ? -2.388 -1.251 -4.120 1.00 85.75 210 ASP A O 1
ATOM 1607 N N . ILE A 1 211 ? -4.309 -0.337 -3.364 1.00 87.56 211 ILE A N 1
ATOM 1608 C CA . ILE A 1 211 ? -4.655 -1.358 -2.368 1.00 87.56 211 ILE A CA 1
ATOM 1609 C C . ILE A 1 211 ? -6.169 -1.587 -2.388 1.00 87.56 211 ILE A C 1
ATOM 1611 O O . ILE A 1 211 ? -6.947 -0.637 -2.446 1.00 87.56 211 ILE A O 1
ATOM 1615 N N . ASN A 1 212 ? -6.600 -2.847 -2.354 1.00 84.38 212 ASN A N 1
ATOM 1616 C CA . ASN A 1 212 ? -8.021 -3.195 -2.310 1.00 84.38 212 ASN A CA 1
ATOM 1617 C C . ASN A 1 212 ? -8.508 -3.513 -0.882 1.00 84.38 212 ASN A C 1
ATOM 1619 O O . ASN A 1 212 ? -7.721 -3.638 0.055 1.00 84.38 212 ASN A O 1
ATOM 1623 N N . ASP A 1 213 ? -9.822 -3.682 -0.709 1.00 85.31 213 ASP A N 1
ATOM 1624 C CA . ASP A 1 213 ? -10.453 -3.954 0.599 1.00 85.31 213 ASP A CA 1
ATOM 1625 C C . ASP A 1 213 ? -10.057 -5.281 1.244 1.00 85.31 213 ASP A C 1
ATOM 1627 O O . ASP A 1 213 ? -10.266 -5.476 2.438 1.00 85.31 213 ASP A O 1
ATOM 1631 N N . THR A 1 214 ? -9.514 -6.212 0.461 1.00 85.25 214 THR A N 1
ATOM 1632 C CA . THR A 1 214 ? -8.977 -7.465 0.999 1.00 85.25 214 THR A CA 1
ATOM 1633 C C . THR A 1 214 ? -7.523 -7.329 1.443 1.00 85.25 214 THR A C 1
ATOM 1635 O O . THR A 1 214 ? -6.963 -8.299 1.942 1.00 85.25 214 THR A O 1
ATOM 1638 N N . GLY A 1 215 ? -6.924 -6.146 1.273 1.00 90.38 215 GLY A N 1
ATOM 1639 C CA . GLY A 1 215 ? -5.539 -5.840 1.609 1.00 90.38 215 GLY A CA 1
ATOM 1640 C C . GLY A 1 215 ? -4.547 -6.163 0.494 1.00 90.38 215 GLY A C 1
ATOM 1641 O O . GLY A 1 215 ? -3.356 -5.995 0.696 1.00 90.38 215 GLY A O 1
ATOM 1642 N N . GLU A 1 216 ? -4.971 -6.634 -0.684 1.00 89.44 216 GLU A N 1
ATOM 1643 C CA . GLU A 1 216 ? -4.023 -6.876 -1.777 1.00 89.44 216 GLU A CA 1
ATOM 1644 C C . GLU A 1 216 ? -3.487 -5.557 -2.340 1.00 89.44 216 GLU A C 1
ATOM 1646 O O . GLU A 1 216 ? -4.253 -4.618 -2.559 1.00 89.44 216 GLU A O 1
ATOM 1651 N N . ILE A 1 217 ? -2.182 -5.508 -2.614 1.00 90.50 217 ILE A N 1
ATOM 1652 C CA . ILE A 1 217 ? -1.477 -4.296 -3.057 1.00 90.50 217 ILE A CA 1
ATOM 1653 C C . ILE A 1 217 ? -0.851 -4.540 -4.429 1.00 90.50 217 ILE A C 1
ATOM 1655 O O . ILE A 1 217 ? -0.162 -5.542 -4.612 1.00 90.50 217 ILE A O 1
ATOM 1659 N N . VAL A 1 218 ? -1.017 -3.619 -5.380 1.00 86.62 218 VAL A N 1
ATOM 1660 C CA . VAL A 1 218 ? -0.161 -3.566 -6.583 1.00 86.62 218 VAL A CA 1
ATOM 1661 C C . VAL A 1 218 ? 0.869 -2.469 -6.460 1.00 86.62 218 VAL A C 1
ATOM 1663 O O . VAL A 1 218 ? 0.686 -1.469 -5.765 1.00 86.62 218 VAL A O 1
ATOM 1666 N N . GLY A 1 219 ? 1.952 -2.645 -7.197 1.00 88.50 219 GLY A N 1
ATOM 1667 C CA . GLY A 1 219 ? 2.947 -1.615 -7.356 1.00 88.50 219 GLY A CA 1
ATOM 1668 C C . GLY A 1 219 ? 3.972 -1.977 -8.406 1.00 88.50 219 GLY A C 1
ATOM 1669 O O . GLY A 1 219 ? 3.780 -2.888 -9.213 1.00 88.50 219 GLY A O 1
ATOM 1670 N N . TYR A 1 220 ? 5.083 -1.255 -8.378 1.00 90.31 220 TYR A N 1
ATOM 1671 C CA . TYR A 1 220 ? 6.228 -1.572 -9.213 1.00 90.31 220 TYR A CA 1
ATOM 1672 C C . TYR A 1 220 ? 7.544 -1.434 -8.451 1.00 90.31 220 TYR A C 1
ATOM 1674 O O . TYR A 1 220 ? 7.682 -0.671 -7.484 1.00 90.31 220 TYR A O 1
ATOM 1682 N N . GLY A 1 221 ? 8.526 -2.207 -8.892 1.00 92.19 221 GLY A N 1
ATOM 1683 C CA . GLY A 1 221 ? 9.848 -2.286 -8.292 1.00 92.19 221 GLY A CA 1
ATOM 1684 C C . GLY A 1 221 ? 10.850 -2.938 -9.231 1.00 92.19 221 GLY A C 1
ATOM 1685 O O . GLY A 1 221 ? 10.562 -3.125 -10.406 1.00 92.19 221 GLY A O 1
ATOM 1686 N N . TYR A 1 222 ? 12.023 -3.284 -8.714 1.00 91.81 222 TYR A N 1
ATOM 1687 C CA . TYR A 1 222 ? 13.048 -4.006 -9.469 1.00 91.81 222 TYR A CA 1
ATOM 1688 C C . TYR A 1 222 ? 13.318 -5.359 -8.836 1.00 91.81 222 TYR A C 1
ATOM 1690 O O . TYR A 1 222 ? 13.612 -5.413 -7.640 1.00 91.81 222 TYR A O 1
ATOM 1698 N N . ASP A 1 223 ? 13.271 -6.415 -9.644 1.00 91.62 223 ASP A N 1
ATOM 1699 C CA . ASP A 1 223 ? 13.778 -7.730 -9.265 1.00 91.62 223 ASP A CA 1
ATOM 1700 C C . ASP A 1 223 ? 15.311 -7.728 -9.379 1.00 91.62 223 ASP A C 1
ATOM 1702 O O . ASP A 1 223 ? 15.893 -7.776 -10.461 1.00 91.62 223 ASP A O 1
ATOM 1706 N N . LEU A 1 224 ? 15.976 -7.642 -8.232 1.00 91.31 224 LEU A N 1
ATOM 1707 C CA . LEU A 1 224 ? 17.430 -7.664 -8.096 1.00 91.31 224 LEU A CA 1
ATOM 1708 C C . LEU A 1 224 ? 18.013 -9.083 -8.189 1.00 91.31 224 LEU A C 1
ATOM 1710 O O . LEU A 1 224 ? 19.234 -9.236 -8.142 1.00 91.31 224 LEU A O 1
ATOM 1714 N N . SER A 1 225 ? 17.178 -10.125 -8.290 1.00 89.19 225 SER A N 1
ATOM 1715 C CA . SER A 1 225 ? 17.653 -11.492 -8.528 1.00 89.19 225 SER A CA 1
ATOM 1716 C C . SER A 1 225 ? 18.056 -11.732 -9.985 1.00 89.19 225 SER A C 1
ATOM 1718 O O . SER A 1 225 ? 18.851 -12.638 -10.258 1.00 89.19 225 SER A O 1
ATOM 1720 N N . GLN A 1 226 ? 17.559 -10.908 -10.914 1.00 84.38 226 GLN A N 1
ATOM 1721 C CA . GLN A 1 226 ? 17.906 -11.006 -12.325 1.00 84.38 226 GLN A CA 1
ATOM 1722 C C . GLN A 1 226 ? 19.296 -10.395 -12.586 1.00 84.38 226 GLN A C 1
ATOM 1724 O O . GLN A 1 226 ? 19.575 -9.267 -12.176 1.00 84.38 226 GLN A O 1
ATOM 1729 N N . PRO A 1 227 ? 20.192 -11.101 -13.301 1.00 77.31 227 PRO A N 1
ATOM 1730 C CA . PRO A 1 227 ? 21.547 -10.618 -13.578 1.00 77.31 227 PRO A CA 1
ATOM 1731 C C . PRO A 1 227 ? 21.583 -9.435 -14.557 1.00 77.31 227 PRO A C 1
ATOM 1733 O O . PRO A 1 227 ? 22.573 -8.705 -14.611 1.00 77.31 227 PRO A O 1
ATOM 1736 N N . THR A 1 228 ? 20.524 -9.247 -15.345 1.00 79.38 228 THR A N 1
ATOM 1737 C CA . THR A 1 228 ? 20.364 -8.124 -16.268 1.00 79.38 228 THR A CA 1
ATOM 1738 C C . THR A 1 228 ? 19.174 -7.289 -15.843 1.00 79.38 228 THR A C 1
ATOM 1740 O O . THR A 1 228 ? 18.067 -7.807 -15.763 1.00 79.38 228 THR A O 1
ATOM 1743 N N . TYR A 1 229 ? 19.409 -5.998 -15.628 1.00 77.31 229 TYR A N 1
ATOM 1744 C CA . TYR A 1 229 ? 18.360 -5.016 -15.399 1.00 77.31 229 TYR A CA 1
ATOM 1745 C C . TYR A 1 229 ? 17.529 -4.859 -16.679 1.00 77.31 229 TYR A C 1
ATOM 1747 O O . TYR A 1 229 ? 17.958 -4.204 -17.630 1.00 77.31 229 TYR A O 1
ATOM 1755 N N . ASP A 1 230 ? 16.370 -5.503 -16.727 1.00 84.62 230 ASP A N 1
ATOM 1756 C CA . ASP A 1 230 ? 15.412 -5.433 -17.833 1.00 84.62 230 ASP A CA 1
ATOM 1757 C C . ASP A 1 230 ? 14.325 -4.367 -17.611 1.00 84.62 230 ASP A C 1
ATOM 1759 O O . ASP A 1 230 ? 13.583 -4.029 -18.537 1.00 84.62 230 ASP A O 1
ATOM 1763 N N . GLY A 1 231 ? 14.315 -3.743 -16.432 1.00 86.38 231 GLY A N 1
ATOM 1764 C CA . GLY A 1 231 ? 13.514 -2.570 -16.102 1.00 86.38 231 GLY A CA 1
ATOM 1765 C C . GLY A 1 231 ? 12.656 -2.785 -14.858 1.00 86.38 231 GLY A C 1
ATOM 1766 O O . GLY A 1 231 ? 12.859 -3.747 -14.119 1.00 86.38 231 GLY A O 1
ATOM 1767 N N . PRO A 1 232 ? 11.716 -1.869 -14.572 1.00 86.62 232 PRO A N 1
ATOM 1768 C CA . PRO A 1 232 ? 10.793 -2.053 -13.466 1.00 86.62 232 PRO A CA 1
ATOM 1769 C C . PRO A 1 232 ? 9.792 -3.165 -13.792 1.00 86.62 232 PRO A C 1
ATOM 1771 O O . PRO A 1 232 ? 9.260 -3.236 -14.902 1.00 86.62 232 PRO A O 1
ATOM 1774 N N . HIS A 1 233 ? 9.510 -4.010 -12.810 1.00 87.81 233 HIS A N 1
ATOM 1775 C CA . HIS A 1 233 ? 8.475 -5.032 -12.848 1.00 87.81 233 HIS A CA 1
ATOM 1776 C C . HIS A 1 233 ? 7.261 -4.588 -12.045 1.00 87.81 233 HIS A C 1
ATOM 1778 O O . HIS A 1 233 ? 7.382 -3.904 -11.024 1.00 87.81 233 HIS A O 1
ATOM 1784 N N . VAL A 1 234 ? 6.090 -5.010 -12.505 1.00 86.31 234 VAL A N 1
ATOM 1785 C CA . VAL A 1 234 ? 4.844 -4.900 -11.757 1.00 86.31 234 VAL A CA 1
ATOM 1786 C C . VAL A 1 234 ? 4.794 -6.044 -10.756 1.00 86.31 234 VAL A C 1
ATOM 1788 O O . VAL A 1 234 ? 5.004 -7.197 -11.122 1.00 86.31 234 VAL A O 1
ATOM 1791 N N . PHE A 1 235 ? 4.475 -5.736 -9.505 1.00 89.31 235 PHE A N 1
ATOM 1792 C CA . PHE A 1 235 ? 4.245 -6.751 -8.487 1.00 89.31 235 PHE A CA 1
ATOM 1793 C C . PHE A 1 235 ? 2.813 -6.690 -7.968 1.00 89.31 235 PHE A C 1
ATOM 1795 O O . PHE A 1 235 ? 2.166 -5.639 -7.959 1.00 89.31 235 PHE A O 1
ATOM 1802 N N . LYS A 1 236 ? 2.362 -7.833 -7.464 1.00 89.62 236 LYS A N 1
ATOM 1803 C CA . LYS A 1 236 ? 1.166 -7.993 -6.649 1.00 89.62 236 LYS A CA 1
ATOM 1804 C C . LYS A 1 236 ? 1.577 -8.561 -5.294 1.00 89.62 236 LYS A C 1
ATOM 1806 O O . LYS A 1 236 ? 2.299 -9.548 -5.222 1.00 89.62 236 LYS A O 1
ATOM 1811 N N . LEU A 1 237 ? 1.127 -7.938 -4.215 1.00 93.38 237 LEU A N 1
ATOM 1812 C CA . LEU A 1 237 ? 1.295 -8.434 -2.858 1.00 93.38 237 LEU A CA 1
ATOM 1813 C C . LEU A 1 237 ? -0.032 -9.006 -2.378 1.00 93.38 237 LEU A C 1
ATOM 1815 O O . LEU A 1 237 ? -1.045 -8.308 -2.346 1.00 93.38 237 LEU A O 1
ATOM 1819 N N . VAL A 1 238 ? -0.008 -10.277 -1.995 1.00 93.00 238 VAL A N 1
ATOM 1820 C CA . VAL A 1 238 ? -1.172 -10.994 -1.472 1.00 93.00 238 VAL A CA 1
ATOM 1821 C C . VAL A 1 238 ? -1.004 -11.162 0.034 1.00 93.00 238 VAL A C 1
ATOM 1823 O O . VAL A 1 238 ? 0.019 -11.722 0.445 1.00 93.00 238 VAL A O 1
ATOM 1826 N N . PRO A 1 239 ? -1.970 -10.717 0.858 1.00 94.12 239 PRO A N 1
ATOM 1827 C CA . PRO A 1 239 ? -1.948 -10.970 2.288 1.00 94.12 239 PRO A CA 1
ATOM 1828 C C . PRO A 1 239 ? -1.806 -12.465 2.571 1.00 94.12 239 PRO A C 1
ATOM 1830 O O . PRO A 1 239 ? -2.583 -13.299 2.099 1.00 94.12 239 PRO A O 1
ATOM 1833 N N . VAL A 1 240 ? -0.797 -12.814 3.355 1.00 93.88 240 VAL A N 1
ATOM 1834 C CA . VAL A 1 240 ? -0.634 -14.148 3.911 1.00 93.88 240 VAL A CA 1
ATOM 1835 C C . VAL A 1 240 ? -1.493 -14.181 5.159 1.00 93.88 240 VAL A C 1
ATOM 1837 O O . VAL A 1 240 ? -1.241 -13.439 6.109 1.00 93.88 240 VAL A O 1
ATOM 1840 N N . ALA A 1 241 ? -2.530 -15.022 5.145 1.00 86.50 241 ALA A N 1
ATOM 1841 C CA . ALA A 1 241 ? -3.356 -15.221 6.325 1.00 86.50 241 ALA A CA 1
ATOM 1842 C C . ALA A 1 241 ? -2.436 -15.521 7.521 1.00 86.50 241 ALA A C 1
ATOM 1844 O O . ALA A 1 241 ? -1.564 -16.391 7.383 1.00 86.50 241 ALA A O 1
ATOM 1845 N N . PRO A 1 242 ? -2.592 -14.821 8.663 1.00 79.31 242 PRO A N 1
ATOM 1846 C CA . PRO A 1 242 ? -1.793 -15.114 9.839 1.00 79.31 242 PRO A CA 1
ATOM 1847 C C . PRO A 1 242 ? -1.964 -16.596 10.125 1.00 79.31 242 PRO A C 1
ATOM 1849 O O . PRO A 1 242 ? -3.096 -17.078 10.220 1.00 79.31 242 PRO A O 1
ATOM 1852 N N . VAL A 1 243 ? -0.850 -17.329 10.166 1.00 74.75 243 VAL A N 1
ATOM 1853 C CA . VAL A 1 243 ? -0.877 -18.763 10.441 1.00 74.75 243 VAL A CA 1
ATOM 1854 C C . VAL A 1 243 ? -1.528 -18.890 11.813 1.00 74.75 243 VAL A C 1
ATOM 1856 O O . VAL A 1 243 ? -0.907 -18.464 12.791 1.00 74.75 243 VAL A O 1
ATOM 1859 N N . PRO A 1 244 ? -2.777 -19.395 11.916 1.00 69.50 244 PRO A N 1
ATOM 1860 C CA . PRO A 1 244 ? -3.419 -19.532 13.212 1.00 69.50 244 PRO A CA 1
ATOM 1861 C C . PRO A 1 244 ? -2.489 -20.427 13.994 1.00 69.50 244 PRO A C 1
ATOM 1863 O O . PRO A 1 244 ? -2.208 -21.500 13.482 1.00 69.50 244 PRO A O 1
ATOM 1866 N N . GLU A 1 245 ? -1.951 -20.010 15.138 1.00 72.69 245 GLU A N 1
ATOM 1867 C CA . GLU A 1 245 ? -1.050 -20.871 15.901 1.00 72.69 245 GLU A CA 1
ATOM 1868 C C . GLU A 1 245 ? -1.822 -22.149 16.279 1.00 72.69 245 GLU A C 1
ATOM 1870 O O . GLU A 1 245 ? -2.587 -22.121 17.251 1.00 72.69 245 GLU A O 1
ATOM 1875 N N . PRO A 1 246 ? -1.712 -23.274 15.532 1.00 58.38 246 PRO A N 1
ATOM 1876 C CA . PRO A 1 246 ? -2.818 -24.233 15.465 1.00 58.38 246 PRO A CA 1
ATOM 1877 C C . PRO A 1 246 ? -2.937 -25.086 16.725 1.00 58.38 246 PRO A C 1
ATOM 1879 O O . PRO A 1 246 ? -3.791 -25.960 16.835 1.00 58.38 246 PRO A O 1
ATOM 1882 N N . SER A 1 247 ? -2.042 -24.893 17.682 1.00 74.62 247 SER A N 1
ATOM 1883 C CA . SER A 1 247 ? -1.862 -25.842 18.761 1.00 74.62 247 SER A CA 1
ATOM 1884 C C . SER A 1 247 ? -1.026 -25.307 19.904 1.00 74.62 247 SER A C 1
ATOM 1886 O O . SER A 1 247 ? -0.928 -26.015 20.893 1.00 74.62 247 SER A O 1
ATOM 1888 N N . THR A 1 248 ? -0.440 -24.106 19.847 1.00 81.75 248 THR A N 1
ATOM 1889 C CA . THR A 1 248 ? 0.394 -23.611 20.957 1.00 81.75 248 THR A CA 1
ATOM 1890 C C . THR A 1 248 ? -0.427 -23.533 22.240 1.00 81.75 248 THR A C 1
ATOM 1892 O O . THR A 1 248 ? -0.043 -24.106 23.255 1.00 81.75 248 THR A O 1
ATOM 1895 N N . TRP A 1 249 ? -1.627 -22.952 22.167 1.00 81.69 249 TRP A N 1
ATOM 1896 C CA . TRP A 1 249 ? -2.565 -22.884 23.290 1.00 81.69 249 TRP A CA 1
ATOM 1897 C C . TRP A 1 249 ? -3.082 -24.250 23.724 1.00 81.69 249 TRP A C 1
ATOM 1899 O O . TRP A 1 249 ? -3.237 -24.508 24.916 1.00 81.69 249 TRP A O 1
ATOM 1909 N N . LEU A 1 250 ? -3.315 -25.150 22.771 1.00 84.50 250 LEU A N 1
ATOM 1910 C CA . LEU A 1 250 ? -3.804 -26.493 23.063 1.00 84.50 250 LEU A CA 1
ATOM 1911 C C . LEU A 1 250 ? -2.711 -27.357 23.711 1.00 84.50 250 LEU A C 1
ATOM 1913 O O . LEU A 1 250 ? -2.978 -28.052 24.685 1.00 84.50 250 LEU A O 1
ATOM 1917 N N . VAL A 1 251 ? -1.469 -27.267 23.239 1.00 86.75 251 VAL A N 1
ATOM 1918 C CA . VAL A 1 251 ? -0.290 -27.948 23.790 1.00 86.75 251 VAL A CA 1
ATOM 1919 C C . VAL A 1 251 ? 0.085 -27.356 25.146 1.00 86.75 251 VAL A C 1
ATOM 1921 O O . VAL A 1 251 ? 0.333 -28.120 26.076 1.00 86.75 251 VAL A O 1
ATOM 1924 N N . LEU A 1 252 ? 0.053 -26.030 25.314 1.00 86.75 252 LEU A N 1
ATOM 1925 C CA . LEU A 1 252 ? 0.239 -25.384 26.618 1.00 86.75 252 LEU A CA 1
ATOM 1926 C C . LEU A 1 252 ? -0.872 -25.771 27.597 1.00 86.75 252 LEU A C 1
ATOM 1928 O O . LEU A 1 252 ? -0.587 -26.094 28.751 1.00 86.75 252 LEU A O 1
ATOM 1932 N N . GLY A 1 253 ? -2.125 -25.801 27.142 1.00 87.44 253 GLY A N 1
ATOM 1933 C CA . GLY A 1 253 ? -3.272 -26.213 27.947 1.00 87.44 253 GLY A CA 1
ATOM 1934 C C . GLY A 1 253 ? -3.171 -27.673 28.393 1.00 87.44 253 GLY A C 1
ATOM 1935 O O . GLY A 1 253 ? -3.288 -27.973 29.583 1.00 87.44 253 GLY A O 1
ATOM 1936 N N . LEU A 1 254 ? -2.876 -28.588 27.465 1.00 91.19 254 LEU A N 1
ATOM 1937 C CA . LEU A 1 254 ? -2.700 -30.013 27.761 1.00 91.19 254 LEU A CA 1
ATOM 1938 C C . LEU A 1 254 ? -1.457 -30.278 28.623 1.00 91.19 254 LEU A C 1
ATOM 1940 O O . LEU A 1 254 ? -1.524 -31.062 29.572 1.00 91.19 254 LEU A O 1
ATOM 1944 N N . GLY A 1 255 ? -0.343 -29.599 28.344 1.00 91.12 255 GLY A N 1
ATOM 1945 C CA . GLY A 1 255 ? 0.877 -29.671 29.146 1.00 91.12 255 GLY A CA 1
ATOM 1946 C C . GLY A 1 255 ? 0.643 -29.202 30.582 1.00 91.12 255 GLY A C 1
ATOM 1947 O O . GLY A 1 255 ? 1.037 -29.888 31.528 1.00 91.12 255 GLY A O 1
ATOM 1948 N N . SER A 1 256 ? -0.094 -28.104 30.762 1.00 92.00 256 SER A N 1
ATOM 1949 C CA . SER A 1 256 ? -0.485 -27.601 32.084 1.00 92.00 256 SER A CA 1
ATOM 1950 C C . SER A 1 256 ? -1.352 -28.613 32.838 1.00 92.00 256 SER A C 1
ATOM 1952 O O . SER A 1 256 ? -1.068 -28.925 33.996 1.00 92.00 256 SER A O 1
ATOM 1954 N N . LEU A 1 257 ? -2.358 -29.208 32.184 1.00 90.56 257 LEU A N 1
ATOM 1955 C CA . LEU A 1 257 ? -3.205 -30.248 32.788 1.00 90.56 257 LEU A CA 1
ATOM 1956 C C . LEU A 1 257 ? -2.398 -31.470 33.255 1.00 90.56 257 LEU A C 1
ATOM 1958 O O . LEU A 1 257 ? -2.671 -32.024 34.325 1.00 90.56 257 LEU A O 1
ATOM 1962 N N . TRP A 1 258 ? -1.386 -31.883 32.489 1.00 91.06 258 TRP A N 1
ATOM 1963 C CA . TRP A 1 258 ? -0.518 -33.001 32.862 1.00 91.06 258 TRP A CA 1
ATOM 1964 C C . TRP A 1 258 ? 0.338 -32.685 34.096 1.00 91.06 258 TRP A C 1
ATOM 1966 O O . TRP A 1 258 ? 0.427 -33.505 35.016 1.00 91.06 258 TRP A O 1
ATOM 1976 N N . ILE A 1 259 ? 0.895 -31.473 34.164 1.00 90.50 259 ILE A N 1
ATOM 1977 C CA . ILE A 1 259 ? 1.645 -30.982 35.327 1.00 90.50 259 ILE A CA 1
ATOM 1978 C C . ILE A 1 259 ? 0.752 -30.993 36.578 1.00 90.50 259 ILE A C 1
ATOM 1980 O O . ILE A 1 259 ? 1.126 -31.586 37.593 1.00 90.50 259 ILE A O 1
ATOM 1984 N N . PHE A 1 260 ? -0.467 -30.448 36.503 1.00 87.44 260 PHE A N 1
ATOM 1985 C CA . PHE A 1 260 ? -1.402 -30.440 37.638 1.00 87.44 260 PHE A CA 1
ATOM 1986 C C . PHE A 1 260 ? -1.822 -31.843 38.094 1.00 87.44 260 PHE A C 1
ATOM 1988 O O . PHE A 1 260 ? -2.058 -32.066 39.283 1.00 87.44 260 PHE A O 1
ATOM 1995 N N . ARG A 1 261 ? -1.880 -32.822 37.184 1.00 88.50 261 ARG A N 1
ATOM 1996 C CA . ARG A 1 261 ? -2.156 -34.218 37.549 1.00 88.50 261 ARG A CA 1
ATOM 1997 C C . ARG A 1 261 ? -1.013 -34.842 38.357 1.00 88.50 261 ARG A C 1
ATOM 1999 O O . ARG A 1 261 ? -1.290 -35.618 39.271 1.00 88.50 261 ARG A O 1
ATOM 2006 N N . LYS A 1 262 ? 0.244 -34.520 38.039 1.00 86.62 262 LYS A N 1
ATOM 2007 C CA . LYS A 1 262 ? 1.430 -35.101 38.694 1.00 86.62 262 LYS A CA 1
ATOM 2008 C C . LYS A 1 262 ? 1.634 -34.594 40.126 1.00 86.62 262 LYS A C 1
ATOM 2010 O O . LYS A 1 262 ? 2.161 -35.327 40.954 1.00 86.62 262 LYS A O 1
ATOM 2015 N N . PHE A 1 263 ? 1.178 -33.381 40.434 1.00 81.00 263 PHE A N 1
ATOM 2016 C CA . PHE A 1 263 ? 1.345 -32.754 41.750 1.00 81.00 263 PHE A CA 1
ATOM 2017 C C . PHE A 1 263 ? 0.201 -33.013 42.746 1.00 81.00 263 PHE A C 1
ATOM 2019 O O . PHE A 1 263 ? 0.091 -32.296 43.739 1.00 81.00 263 PHE A O 1
ATOM 2026 N N . ARG A 1 264 ? -0.650 -34.032 42.547 1.00 79.69 264 ARG A N 1
ATOM 2027 C CA . ARG A 1 264 ? -1.630 -34.417 43.579 1.00 79.69 264 ARG A CA 1
ATOM 2028 C C . ARG A 1 264 ? -0.892 -35.019 44.787 1.00 79.69 264 ARG A C 1
ATOM 2030 O O . ARG A 1 264 ? -0.295 -36.082 44.627 1.00 79.69 264 ARG A O 1
ATOM 2037 N N . PRO A 1 265 ? -0.912 -34.386 45.978 1.00 74.12 265 PRO A N 1
ATOM 2038 C CA . PRO A 1 265 ? -0.301 -34.971 47.163 1.00 74.12 265 PRO A CA 1
ATOM 2039 C C . PRO A 1 265 ? -1.017 -36.281 47.499 1.00 74.12 265 PRO A C 1
ATOM 2041 O O . PRO A 1 265 ? -2.247 -36.313 47.578 1.00 74.12 265 PRO A O 1
ATOM 2044 N N . SER A 1 266 ? -0.252 -37.359 47.672 1.00 76.75 266 SER A N 1
ATOM 2045 C CA . SER A 1 266 ? -0.774 -38.633 48.164 1.00 76.75 266 SER A CA 1
ATOM 2046 C C . SER A 1 266 ? -1.480 -38.383 49.492 1.00 76.75 266 SER A C 1
ATOM 2048 O O . SER A 1 266 ? -0.859 -37.900 50.439 1.00 76.75 266 SER A O 1
ATOM 2050 N N . ALA A 1 267 ? -2.781 -38.662 49.547 1.00 74.12 267 ALA A N 1
ATOM 2051 C CA . ALA A 1 267 ? -3.516 -38.647 50.800 1.00 74.12 267 ALA A CA 1
ATOM 2052 C C . ALA A 1 267 ? -2.927 -39.746 51.700 1.00 74.12 267 ALA A C 1
ATOM 2054 O O . ALA A 1 267 ? -3.010 -40.925 51.354 1.00 74.12 267 ALA A O 1
ATOM 2055 N N . ILE A 1 268 ? -2.274 -39.334 52.789 1.00 64.56 268 ILE A N 1
ATOM 2056 C CA . ILE A 1 268 ? -1.873 -40.182 53.920 1.00 64.56 268 ILE A CA 1
ATOM 2057 C C . ILE A 1 268 ? -2.905 -39.975 55.022 1.00 64.56 268 ILE A C 1
ATOM 2059 O O . ILE A 1 268 ? -3.230 -38.790 55.283 1.00 64.56 268 ILE A O 1
#

Sequence (268 aa):
MKPDRSMTRTLGLLALCLFGALASPEAQADSMLPRYRLEDLGLASKYDHNIQNPNLLWLSDGTVYAGGMPLDSTDKLYRKGEYLRSISYKNPPDEYVMKKDGSDVNLLAGIDPKTASFDTFSSSGKALFTKVGSQFVFETSTGQMTNFPTVVGNDTYSLLGINGLDEMVGTGWIGGERKAIYYASINSEAMLLSSLVDNPGQWLLQAGTDINDTGEIVGYGYDLSQPTYDGPHVFKLVPVAPVPEPSTWLVLGLGSLWIFRKFRPSAI

pLDDT: mean 70.86, std 19.98, range [27.67, 96.0]

Foldseek 3Di:
DDPDPVVVVVVVVVVVVVVVPPDDVVVVVVLPDWAWEKDFPWQPCVQDVPQPDFLWDAAPVGDIHTPDDPPDPPDDDDRPFAWDFDFAPDVVTDTFTAGPVRDTDPQDPPDDCVFKDWQDAESLQWTWIDGDQWIWIARRVVRDIDTQPDAPDPKGWDWREAYNQQKTWWWICDPNAIFIWIDSHSPGHIDGVLVRYDPSVQWRFRTFRYAYHQGKTKGWTFRNVDPDGPGITIMIIDGDDSPPPPCPCVCVVVVVVVVVVVPDPPDD

Radius of gyration: 26.14 Å; chains: 1; bounding box: 46×67×89 Å

Secondary structure (DSSP, 8-state):
----THHHHHHHHHHHHHGGGS--HHHHHGGGSPEEEEEEEEEGGGT-S-TT--EEEE-TTSPEEEE-S---TT-----TT--EEEE--SSSPPEEEE-TTS-EE---TT--TTT-EEEEE-TTSEEEEEETTEEEEEETTTTEEEEPPPPSSS--EEEEEE-TTS-EEEEEEETTEEEEEEESSTTSPPEEHHHHBSSGGGEEEEEEEEE-TT--EEEEEEETTSSS---PEEEEEEEE-----SSHHHHHHHHHHHHHHHT-----